Protein AF-A0A828QU73-F1 (afdb_monomer_lite)

Organism: NCBI:txid888826

Sequence (266 aa):
MTYEDFSNKLKKLQLSRDEFSKIVGMSYNSVANWKSKEIPAWVDSWLENYEQQKSFNHLVNEVEKYTTKEIKMNDIKEFLKQKYLMSALKKPQDCLKLSFQYHQVKVNIYFDYYENTFNLFLILSYGKSYYFTPLNIDNLIVKNPHLNDAPKEILRQILDNSSLKDFYDNMREHIIHDDIQESDYEDYEFRNGVRSNTNNDKNPFLSHLRKTPISENHLNFLNTQFNISKYILQKIKAKGYTIVTTTDFSKRKSLTLILNEYDIKL

pLDDT: mean 90.01, std 8.93, range [46.81, 98.5]

Secondary structure (DSSP, 8-state):
--HHHHHHHHHHTT--HHHHHHHTT--HHHHHGGGSSPPPTHHHHHHHHHHHHHHHHHHHHHHHHHHSS---GGGHHHHHHHHHHHS---STTEEEEEEEEETTEEEEEEEEEETTEEEEEEEEEETTEEEEEE--HHHHHHS----TT--HHHHHHH-BTTB-HHHHHHHHHHHHHS--EEEETT-HHHHHHHHH---TTS-SEEEEEESSPPPHHHHHHHHHHS---HHHHHHHHHTT-EEEEES-GGG---HHHHHHTTT---

Radius of gyration: 28.51 Å; chains: 1; bounding box: 61×34×83 Å

Foldseek 3Di:
DAPVVLVVLCVVLVHDLCNVCVVVVHDSVVSVCSNVPPDDPVSVVVSVVSVVVVVVVVVVVVVCVVVVPDPDLVCLQVVLVVVQVPDPDDDLFKWKWDWDDQQQKIWIWTWHCPPNFTWIKIWIDHDLAIAIAFADSVCLSPHDDDRPPGDPVRQVRQDDVNDNVVVSVVVSVSSPPPDIDIDTCVDPRNVSNQVNDPDQLRARAWAAKDQAADDPVSLCRCCGRRVDDNVLSVVCNVSRIDTGHDNDSVRHDDPVVRCVVPVRDD

Structure (mmCIF, N/CA/C/O backbone):
data_AF-A0A828QU73-F1
#
_entry.id   AF-A0A828QU73-F1
#
loop_
_atom_site.group_PDB
_atom_site.id
_atom_site.type_symbol
_atom_site.label_atom_id
_atom_site.label_alt_id
_atom_site.label_comp_id
_atom_site.label_asym_id
_atom_site.label_entity_id
_atom_site.label_seq_id
_atom_site.pdbx_PDB_ins_code
_atom_site.Cartn_x
_atom_site.Cartn_y
_atom_site.Cartn_z
_atom_site.occupancy
_atom_site.B_iso_or_equiv
_atom_site.auth_seq_id
_atom_site.auth_comp_id
_atom_site.auth_asym_id
_atom_site.auth_atom_id
_atom_site.pdbx_PDB_model_num
ATOM 1 N N . MET A 1 1 ? 17.579 7.205 -54.048 1.00 88.44 1 MET A N 1
ATOM 2 C CA . MET A 1 1 ? 18.334 8.342 -53.473 1.00 88.44 1 MET A CA 1
ATOM 3 C C . MET A 1 1 ? 19.608 8.593 -54.273 1.00 88.44 1 MET A C 1
ATOM 5 O O . MET A 1 1 ? 20.155 7.633 -54.809 1.00 88.44 1 MET A O 1
ATOM 9 N N . THR A 1 2 ? 20.090 9.835 -54.369 1.00 93.44 2 THR A 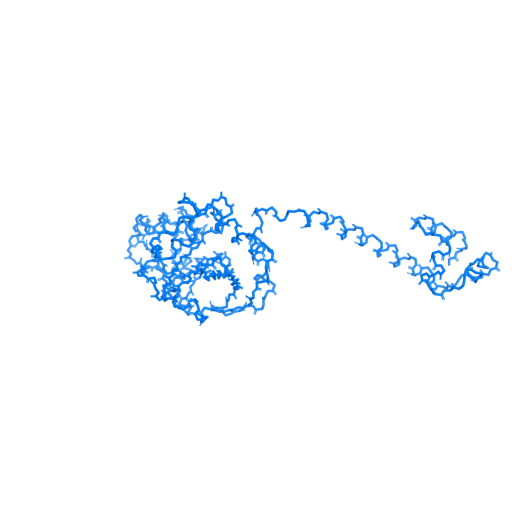N 1
ATOM 10 C CA . THR A 1 2 ? 21.387 10.127 -55.010 1.00 93.44 2 THR A CA 1
ATOM 11 C C . THR A 1 2 ? 22.561 9.886 -54.049 1.00 93.44 2 THR A C 1
ATOM 13 O O . THR A 1 2 ? 22.381 9.772 -52.834 1.00 93.44 2 THR A O 1
ATOM 16 N N . TYR A 1 3 ? 23.792 9.820 -54.573 1.00 91.81 3 TYR A N 1
ATOM 17 C CA . TYR A 1 3 ? 24.997 9.707 -53.736 1.00 91.81 3 TYR A CA 1
ATOM 18 C C . TYR A 1 3 ? 25.219 10.925 -52.831 1.00 91.81 3 TYR A C 1
ATOM 20 O O . TYR A 1 3 ? 25.756 10.802 -51.723 1.00 91.81 3 TYR A O 1
ATOM 28 N N . GLU A 1 4 ? 24.793 12.099 -53.291 1.00 93.31 4 GLU A N 1
ATOM 29 C CA . GLU A 1 4 ? 24.819 13.321 -52.499 1.00 93.31 4 GLU A CA 1
ATOM 30 C C . GLU A 1 4 ? 23.810 13.247 -51.348 1.00 93.31 4 GLU A C 1
ATOM 32 O O . GLU A 1 4 ? 24.201 13.462 -50.199 1.00 93.31 4 GLU A O 1
ATOM 37 N N . ASP A 1 5 ? 22.573 12.808 -51.614 1.00 93.75 5 ASP A N 1
ATOM 38 C CA . ASP A 1 5 ? 21.550 12.595 -50.579 1.00 93.75 5 ASP A CA 1
ATOM 39 C C . ASP A 1 5 ? 22.027 11.605 -49.515 1.00 93.75 5 ASP A C 1
ATOM 41 O O . ASP A 1 5 ? 21.920 11.866 -48.318 1.00 93.75 5 ASP A O 1
ATOM 45 N N . PHE A 1 6 ? 22.614 10.485 -49.944 1.00 95.56 6 PHE A N 1
ATOM 46 C CA . PHE A 1 6 ? 23.187 9.481 -49.049 1.00 95.56 6 PHE A CA 1
ATOM 47 C C . PHE A 1 6 ? 24.295 10.068 -48.172 1.00 95.56 6 PHE A C 1
ATOM 49 O O . PHE A 1 6 ? 24.295 9.900 -46.952 1.00 95.56 6 PHE A O 1
ATOM 56 N N . SER A 1 7 ? 25.217 10.818 -48.777 1.00 94.31 7 SER A N 1
ATOM 57 C CA . SER A 1 7 ? 26.322 11.451 -48.053 1.00 94.31 7 SER A CA 1
ATOM 58 C C . SER A 1 7 ? 25.830 12.503 -47.053 1.00 94.31 7 SER A C 1
ATOM 60 O O . SER A 1 7 ? 26.390 12.617 -45.962 1.00 94.31 7 SER A O 1
ATOM 62 N N . ASN A 1 8 ? 24.783 13.253 -47.397 1.00 95.50 8 ASN A N 1
ATOM 63 C CA . ASN A 1 8 ? 24.182 14.261 -46.529 1.00 95.50 8 ASN A CA 1
ATOM 64 C C . ASN A 1 8 ? 23.379 13.629 -45.383 1.00 95.50 8 ASN A C 1
ATOM 66 O O . ASN A 1 8 ? 23.535 14.059 -44.238 1.00 95.50 8 ASN A O 1
ATOM 70 N N . LYS A 1 9 ? 22.599 12.569 -45.647 1.00 95.12 9 LYS A N 1
ATOM 71 C CA . LYS A 1 9 ? 21.888 11.806 -44.605 1.00 95.12 9 LYS A CA 1
ATOM 72 C C . LYS A 1 9 ? 22.868 11.193 -43.600 1.00 95.12 9 LYS A C 1
ATOM 74 O O . LYS A 1 9 ? 22.684 11.371 -42.400 1.00 95.12 9 LYS A O 1
ATOM 79 N N . LEU A 1 10 ? 23.959 10.573 -44.060 1.00 95.75 10 LEU A N 1
ATOM 80 C CA . LEU A 1 10 ? 24.999 10.045 -43.166 1.00 95.75 10 LEU A CA 1
ATOM 81 C C . LEU A 1 10 ? 25.619 11.133 -42.276 1.00 95.75 10 LEU A C 1
ATOM 83 O O . LEU A 1 10 ? 25.732 10.942 -41.067 1.00 95.75 10 LEU A O 1
ATOM 87 N N . LYS A 1 11 ? 25.946 12.306 -42.838 1.00 95.00 11 LYS A N 1
ATOM 88 C CA . LYS A 1 11 ? 26.454 13.446 -42.054 1.00 95.00 11 LYS A CA 1
ATOM 89 C C . LYS A 1 11 ? 25.451 13.923 -41.002 1.00 95.00 11 LYS A C 1
ATOM 91 O O . LYS A 1 11 ? 25.844 14.121 -39.856 1.00 95.00 11 LYS A O 1
ATOM 96 N N . LYS A 1 12 ? 24.171 14.077 -41.368 1.00 93.75 12 LYS A N 1
ATOM 97 C CA . LYS A 1 12 ? 23.094 14.467 -40.437 1.00 93.75 12 LYS A CA 1
ATOM 98 C C . LYS A 1 12 ? 22.977 13.472 -39.279 1.00 93.75 12 LYS A C 1
ATOM 100 O O . LYS A 1 12 ? 22.827 13.870 -38.128 1.00 93.75 12 LYS A O 1
ATOM 105 N N . LEU A 1 13 ? 23.113 12.183 -39.583 1.00 94.06 13 LEU A N 1
ATOM 106 C CA . LEU A 1 13 ? 23.067 11.093 -38.610 1.00 94.06 13 LEU A CA 1
ATOM 107 C C . LEU A 1 13 ? 24.376 10.897 -37.837 1.00 94.06 13 LEU A C 1
ATOM 109 O O . LEU A 1 13 ? 24.405 10.072 -36.924 1.00 94.06 13 LEU A O 1
ATOM 113 N N . GLN A 1 14 ? 25.420 11.674 -38.146 1.00 94.62 14 GLN A N 1
ATOM 114 C CA . GLN A 1 14 ? 26.772 11.529 -37.597 1.00 94.62 14 GLN A CA 1
ATOM 115 C C . GLN A 1 14 ? 27.323 10.105 -37.780 1.00 94.62 14 GLN A C 1
ATOM 117 O O . GLN A 1 14 ? 27.965 9.564 -36.888 1.00 94.62 14 GLN A O 1
ATOM 122 N N . LEU A 1 15 ? 27.042 9.497 -38.933 1.00 94.56 15 LEU A N 1
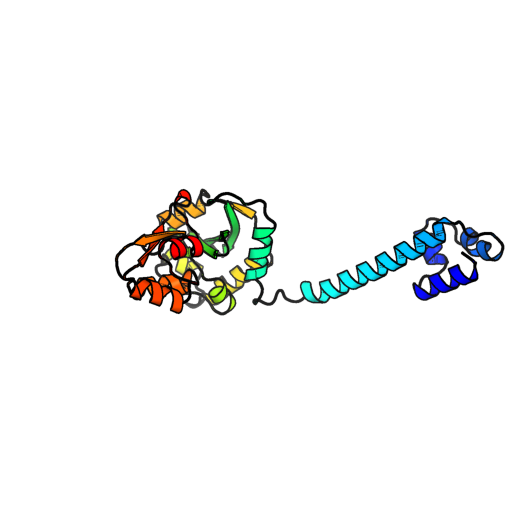ATOM 123 C CA . LEU A 1 15 ? 27.555 8.192 -39.333 1.00 94.56 15 LEU A CA 1
ATOM 124 C C . LEU A 1 15 ? 28.631 8.360 -40.404 1.00 94.56 15 LEU A C 1
ATOM 126 O O . LEU A 1 15 ? 28.438 9.048 -41.410 1.00 94.56 15 LEU A O 1
ATOM 130 N N . SER A 1 16 ? 29.752 7.675 -40.235 1.00 95.50 16 SER A N 1
ATOM 131 C CA . SER A 1 16 ? 30.713 7.465 -41.312 1.00 95.50 16 SER A CA 1
ATOM 132 C C . SER A 1 16 ? 30.252 6.341 -42.247 1.00 95.50 16 SER A C 1
ATOM 134 O O . SER A 1 16 ? 29.437 5.484 -41.901 1.00 95.50 16 SER A O 1
ATOM 136 N N . ARG A 1 17 ? 30.805 6.311 -43.465 1.00 93.75 17 ARG A N 1
ATOM 137 C CA . ARG A 1 17 ? 30.534 5.222 -44.421 1.00 93.75 17 ARG A CA 1
ATOM 138 C C . ARG A 1 17 ? 31.075 3.875 -43.942 1.00 93.75 17 ARG A C 1
ATOM 140 O O . ARG A 1 17 ? 30.494 2.847 -44.271 1.00 93.75 17 ARG A O 1
ATOM 147 N N . ASP A 1 18 ? 32.170 3.891 -43.186 1.00 94.50 18 ASP A N 1
ATOM 148 C CA . ASP A 1 18 ? 32.744 2.691 -42.579 1.00 94.50 18 ASP A CA 1
ATOM 149 C C . ASP A 1 18 ? 31.801 2.113 -41.518 1.00 94.50 18 ASP A C 1
ATOM 151 O O . ASP A 1 18 ? 31.422 0.946 -41.613 1.00 94.50 18 ASP A O 1
ATOM 155 N N . GLU A 1 19 ? 31.318 2.947 -40.593 1.00 95.94 19 GLU A N 1
ATOM 156 C CA . GLU A 1 19 ? 30.322 2.545 -39.591 1.00 95.94 19 GLU A CA 1
ATOM 157 C C . GLU A 1 19 ? 29.043 2.038 -40.249 1.00 95.94 19 GLU A C 1
ATOM 159 O O . GLU A 1 19 ? 28.593 0.940 -39.933 1.00 95.94 19 GLU A O 1
ATOM 164 N N . PHE A 1 20 ? 28.503 2.783 -41.217 1.00 96.50 20 PHE A N 1
ATOM 165 C CA . PHE A 1 20 ? 27.341 2.343 -41.982 1.00 96.50 20 PHE A CA 1
ATOM 166 C C . PHE A 1 20 ? 27.575 0.961 -42.605 1.00 96.50 20 PHE A C 1
ATOM 168 O O . PHE A 1 20 ? 26.753 0.071 -42.409 1.00 96.50 20 PHE A O 1
ATOM 175 N N . SER A 1 21 ? 28.711 0.750 -43.288 1.00 96.19 21 SER A N 1
ATOM 176 C CA . SER A 1 21 ? 29.029 -0.530 -43.939 1.00 96.19 21 SER A CA 1
ATOM 177 C C . SER A 1 21 ? 29.071 -1.697 -42.952 1.00 96.19 21 SER A C 1
ATOM 179 O O . SER A 1 21 ? 28.516 -2.757 -43.232 1.00 96.19 21 SER A O 1
ATOM 181 N N . LYS A 1 22 ? 29.632 -1.473 -41.759 1.00 96.75 22 LYS A N 1
ATOM 182 C CA . LYS A 1 22 ? 29.679 -2.466 -40.683 1.00 96.75 22 LYS A CA 1
ATOM 183 C C . LYS A 1 22 ? 28.285 -2.789 -40.153 1.00 96.75 22 LYS A C 1
ATOM 185 O O . LYS A 1 22 ? 27.970 -3.963 -39.993 1.00 96.75 22 LYS A O 1
ATOM 190 N N . ILE A 1 23 ? 27.447 -1.774 -39.921 1.00 95.81 23 ILE A N 1
ATOM 191 C CA . ILE A 1 23 ? 26.099 -1.963 -39.365 1.00 95.81 23 ILE A CA 1
ATOM 192 C C . ILE A 1 23 ? 25.216 -2.764 -40.326 1.00 95.81 23 ILE A C 1
ATOM 194 O O . ILE A 1 23 ? 24.490 -3.657 -39.898 1.00 95.81 23 ILE A O 1
ATOM 198 N N . VAL A 1 24 ? 25.291 -2.474 -41.627 1.00 94.31 24 VAL A N 1
ATOM 199 C CA . VAL A 1 24 ? 24.474 -3.158 -42.643 1.00 94.31 24 VAL A CA 1
ATOM 200 C C . VAL A 1 24 ? 25.108 -4.456 -43.161 1.00 94.31 24 VAL A C 1
ATOM 202 O O . VAL A 1 24 ? 24.572 -5.073 -44.078 1.00 94.31 24 VAL A O 1
ATOM 205 N N . GLY A 1 25 ? 26.252 -4.876 -42.606 1.00 94.56 25 GLY A N 1
ATOM 206 C CA . GLY A 1 25 ? 26.930 -6.121 -42.980 1.00 94.56 25 GLY A CA 1
ATOM 207 C C . GLY A 1 25 ? 27.508 -6.127 -44.401 1.00 94.56 25 GLY A C 1
ATOM 208 O O . GLY A 1 25 ? 27.601 -7.181 -45.027 1.00 94.56 25 GLY A O 1
ATOM 209 N N . MET A 1 26 ? 27.889 -4.964 -44.934 1.00 94.38 26 MET A N 1
ATOM 210 C CA . MET A 1 26 ? 28.478 -4.813 -46.268 1.00 94.38 26 MET A CA 1
ATOM 211 C C . MET A 1 26 ? 29.968 -4.477 -46.199 1.00 94.38 26 MET A C 1
ATOM 213 O O . MET A 1 26 ? 30.452 -3.869 -45.248 1.00 94.38 26 MET A O 1
ATOM 217 N N . SER A 1 27 ? 30.720 -4.812 -47.251 1.00 95.00 27 SER A N 1
ATOM 218 C CA . SER A 1 27 ? 32.109 -4.360 -47.350 1.00 95.00 27 SER A CA 1
ATOM 219 C C . SER A 1 27 ? 32.169 -2.852 -47.614 1.00 95.00 27 SER A C 1
ATOM 221 O O . SER A 1 27 ? 31.411 -2.316 -48.430 1.00 95.00 27 SER A O 1
ATOM 223 N N . TYR A 1 28 ? 33.118 -2.167 -46.972 1.00 95.06 28 TYR A N 1
ATOM 224 C CA . TYR A 1 28 ? 33.345 -0.735 -47.182 1.00 95.06 28 TYR A CA 1
ATOM 225 C C . TYR A 1 28 ? 33.520 -0.388 -48.667 1.00 95.06 28 TYR A C 1
ATOM 227 O O . TYR A 1 28 ? 32.922 0.566 -49.160 1.00 95.06 28 TYR A O 1
ATOM 235 N N . ASN A 1 29 ? 34.274 -1.209 -49.405 1.00 93.50 29 ASN A N 1
ATOM 236 C CA . ASN A 1 29 ? 34.511 -1.013 -50.836 1.00 93.50 29 ASN A CA 1
ATOM 237 C C . ASN A 1 29 ? 33.209 -1.038 -51.654 1.00 93.50 29 ASN A C 1
ATOM 239 O O . ASN A 1 29 ? 33.065 -0.262 -52.596 1.00 93.50 29 ASN A O 1
ATOM 243 N N . SER A 1 30 ? 32.240 -1.884 -51.291 1.00 92.81 30 SER A N 1
ATOM 244 C CA . SER A 1 30 ? 30.931 -1.917 -51.955 1.00 92.81 30 SER A CA 1
ATOM 245 C C . SER A 1 30 ? 30.152 -0.622 -51.736 1.00 92.81 30 SER A C 1
ATOM 247 O O . SER A 1 30 ? 29.609 -0.081 -52.696 1.00 92.81 30 SER A O 1
ATOM 249 N N . VAL A 1 31 ? 30.159 -0.093 -50.510 1.00 92.94 31 VAL A N 1
ATOM 250 C CA . VAL A 1 31 ? 29.504 1.181 -50.165 1.00 92.94 31 VAL A CA 1
ATOM 251 C C . VAL A 1 31 ? 30.218 2.372 -50.818 1.00 92.94 31 VAL A C 1
ATOM 253 O O . VAL A 1 31 ? 29.576 3.276 -51.346 1.00 92.94 31 VAL A O 1
ATOM 256 N N . ALA A 1 32 ? 31.554 2.375 -50.840 1.00 90.69 32 ALA A N 1
ATOM 257 C CA . ALA A 1 32 ? 32.352 3.435 -51.458 1.00 90.69 32 ALA A CA 1
ATOM 258 C C . ALA A 1 32 ? 32.112 3.542 -52.976 1.00 90.69 32 ALA A C 1
ATOM 260 O O . ALA A 1 32 ? 32.079 4.642 -53.533 1.00 90.69 32 ALA A O 1
ATOM 261 N N . ASN A 1 33 ? 31.880 2.406 -53.638 1.00 92.94 33 ASN A N 1
ATOM 262 C CA . ASN A 1 33 ? 31.627 2.342 -55.076 1.00 92.94 33 ASN A CA 1
ATOM 263 C C . ASN A 1 33 ? 30.264 2.912 -55.502 1.00 92.94 33 ASN A C 1
ATOM 265 O O . ASN A 1 33 ? 30.056 3.136 -56.695 1.00 92.94 33 ASN A O 1
ATOM 269 N N . TRP A 1 34 ? 29.357 3.218 -54.570 1.00 93.75 34 TRP A N 1
ATOM 270 C CA . TRP A 1 34 ? 28.079 3.879 -54.869 1.00 93.75 34 TRP A CA 1
ATOM 271 C C . TRP A 1 34 ? 28.218 5.327 -55.353 1.00 93.75 34 TRP A C 1
ATOM 273 O O . TRP A 1 34 ? 27.243 5.939 -55.771 1.00 93.75 34 TRP A O 1
ATOM 283 N N . LYS A 1 35 ? 29.432 5.889 -55.360 1.00 89.81 35 LYS A N 1
ATOM 284 C CA . LYS A 1 35 ? 29.700 7.143 -56.077 1.00 89.81 35 LYS A CA 1
ATOM 285 C C . LYS A 1 35 ? 29.558 6.982 -57.596 1.00 89.81 35 LYS A C 1
ATOM 287 O O . LYS A 1 35 ? 29.221 7.935 -58.289 1.00 89.81 35 LYS A O 1
ATOM 292 N N . SER A 1 36 ? 29.846 5.785 -58.101 1.00 88.56 36 SER A N 1
ATOM 293 C CA . SER A 1 36 ? 29.863 5.454 -59.532 1.00 88.56 36 SER A CA 1
ATOM 294 C C . SER A 1 36 ? 28.839 4.377 -59.900 1.00 88.56 36 SER A C 1
ATOM 296 O O . SER A 1 36 ? 28.813 3.924 -61.041 1.00 88.56 36 SER A O 1
ATOM 298 N N . LYS A 1 37 ? 28.014 3.943 -58.940 1.00 90.25 37 LYS A N 1
ATOM 299 C CA . LYS A 1 37 ? 26.970 2.925 -59.097 1.00 90.25 37 LYS A CA 1
ATOM 300 C C . LYS A 1 37 ? 25.685 3.384 -58.425 1.00 90.25 37 LYS A C 1
ATOM 302 O O . LYS A 1 37 ? 25.720 4.217 -57.527 1.00 90.25 37 LYS A O 1
ATOM 307 N N . GLU A 1 38 ? 24.568 2.802 -58.836 1.00 91.44 38 GLU A N 1
ATOM 308 C CA . GLU A 1 38 ? 23.281 3.042 -58.194 1.00 91.44 38 GLU A CA 1
ATOM 309 C C . GLU A 1 38 ? 23.286 2.565 -56.731 1.00 91.44 38 GLU A C 1
ATOM 311 O O . GLU A 1 38 ? 23.827 1.502 -56.407 1.00 91.44 38 GLU A O 1
ATOM 316 N N . ILE A 1 39 ? 22.691 3.371 -55.849 1.00 95.06 39 ILE A N 1
ATOM 317 C CA . ILE A 1 39 ? 22.504 3.026 -54.438 1.00 95.06 39 ILE A CA 1
ATOM 318 C C . ILE A 1 39 ? 21.289 2.102 -54.321 1.00 95.06 39 ILE A C 1
ATOM 320 O O . ILE A 1 39 ? 20.224 2.455 -54.832 1.00 95.06 39 ILE A O 1
ATOM 324 N N . PRO A 1 40 ? 21.396 0.962 -53.615 1.00 95.06 40 PRO A N 1
ATOM 325 C CA . PRO A 1 40 ? 20.257 0.077 -53.412 1.00 95.06 40 PRO A CA 1
ATOM 326 C C . PRO A 1 40 ? 19.067 0.797 -52.765 1.00 95.06 40 PRO A C 1
ATOM 328 O O . PRO A 1 40 ? 19.226 1.518 -51.781 1.00 95.06 40 PRO A O 1
ATOM 331 N N . ALA A 1 41 ? 17.858 0.549 -53.274 1.00 93.31 41 ALA A N 1
ATOM 332 C CA . ALA A 1 41 ? 16.645 1.247 -52.840 1.00 93.31 41 ALA A CA 1
ATOM 333 C C . ALA A 1 41 ? 16.360 1.133 -51.329 1.00 93.31 41 ALA A C 1
ATOM 335 O O . ALA A 1 41 ? 15.846 2.070 -50.722 1.00 93.31 41 ALA A O 1
ATOM 336 N N . TRP A 1 42 ? 16.742 0.016 -50.699 1.00 95.44 42 TRP A N 1
ATOM 337 C CA . TRP A 1 42 ? 16.525 -0.210 -49.267 1.00 95.44 42 TRP A CA 1
ATOM 338 C C . TRP A 1 42 ? 17.320 0.750 -48.370 1.00 95.44 42 TRP A C 1
ATOM 340 O O . TRP A 1 42 ? 16.907 0.991 -47.236 1.00 95.44 42 TRP A O 1
ATOM 350 N N . VAL A 1 43 ? 18.430 1.320 -48.862 1.00 95.94 43 VAL A N 1
ATOM 351 C CA . VAL A 1 43 ? 19.316 2.201 -48.078 1.00 95.94 43 VAL A CA 1
ATOM 352 C C . VAL A 1 43 ? 18.561 3.426 -47.575 1.00 95.94 43 VAL A C 1
ATOM 354 O O . VAL A 1 43 ? 18.794 3.875 -46.455 1.00 95.94 43 VAL A O 1
ATOM 357 N N . ASP A 1 44 ? 17.620 3.933 -48.368 1.00 93.75 44 ASP A N 1
ATOM 358 C CA . ASP A 1 44 ? 16.836 5.111 -48.010 1.00 93.75 44 ASP A CA 1
ATOM 359 C C . ASP A 1 44 ? 15.936 4.833 -46.797 1.00 93.75 44 ASP A C 1
ATOM 361 O O . ASP A 1 44 ? 16.031 5.512 -45.774 1.00 93.75 44 ASP A O 1
ATOM 365 N N . SER A 1 45 ? 15.165 3.740 -46.865 1.00 93.62 45 SER A N 1
ATOM 366 C CA . SER A 1 45 ? 14.303 3.285 -45.766 1.00 93.62 45 SER A CA 1
ATOM 367 C C . SER A 1 45 ? 15.093 2.909 -44.510 1.00 93.62 45 SER A C 1
ATOM 369 O O . SER A 1 45 ? 14.656 3.158 -43.389 1.00 93.62 45 SER A O 1
ATOM 371 N N . TRP A 1 46 ? 16.293 2.345 -44.683 1.00 96.12 46 TRP A N 1
ATOM 372 C CA . TRP A 1 46 ? 17.161 2.003 -43.565 1.00 96.12 46 TRP A CA 1
ATOM 373 C C . TRP A 1 46 ? 17.632 3.258 -42.826 1.00 96.12 46 TRP A C 1
ATOM 375 O O . TRP A 1 46 ? 17.583 3.294 -41.600 1.00 96.12 46 TRP A O 1
ATOM 385 N N . LEU A 1 47 ? 18.041 4.302 -43.557 1.00 95.88 47 LEU A N 1
ATOM 386 C CA . LEU A 1 47 ? 18.491 5.561 -42.960 1.00 95.88 47 LEU A CA 1
ATOM 387 C C . LEU A 1 47 ? 17.359 6.297 -42.236 1.00 95.88 47 LEU A C 1
ATOM 389 O O . LEU A 1 47 ? 17.605 6.881 -41.185 1.00 95.88 47 LEU A O 1
ATOM 393 N N . GLU A 1 48 ? 16.133 6.241 -42.758 1.00 94.38 48 GLU A N 1
ATOM 394 C CA . GLU A 1 48 ? 14.949 6.806 -42.094 1.00 94.38 48 GLU A CA 1
ATOM 395 C C . GLU A 1 48 ? 14.624 6.074 -40.788 1.00 94.38 48 GLU A C 1
ATOM 397 O O . GLU A 1 48 ? 14.432 6.709 -39.750 1.00 94.38 48 GLU A O 1
ATOM 402 N N . ASN A 1 49 ? 14.645 4.741 -40.804 1.00 93.56 49 ASN A N 1
ATOM 403 C CA . ASN A 1 49 ? 14.428 3.944 -39.598 1.00 93.56 49 ASN A CA 1
ATOM 404 C C . ASN A 1 49 ? 15.545 4.149 -38.569 1.00 93.56 49 ASN A C 1
ATOM 406 O O . ASN A 1 49 ? 15.274 4.247 -37.374 1.00 93.56 49 ASN A O 1
ATOM 410 N N . TYR A 1 50 ? 16.796 4.264 -39.021 1.00 94.94 50 TYR A N 1
ATOM 411 C CA . TYR A 1 50 ? 17.929 4.560 -38.149 1.00 94.94 50 TYR A CA 1
ATOM 412 C C . TYR A 1 50 ? 17.801 5.948 -37.504 1.00 94.94 50 TYR A C 1
ATOM 414 O O . TYR A 1 50 ? 18.070 6.099 -36.312 1.00 94.94 50 TYR A O 1
ATOM 422 N N . GLU A 1 51 ? 17.354 6.960 -38.257 1.00 93.69 51 GLU A N 1
ATOM 423 C CA . GLU A 1 51 ? 17.063 8.297 -37.724 1.00 93.69 51 GLU A CA 1
ATOM 424 C C . GLU A 1 51 ? 16.014 8.232 -36.611 1.00 93.69 51 GLU A C 1
ATOM 426 O O . GLU A 1 51 ? 16.256 8.714 -35.504 1.00 93.69 51 GLU A O 1
ATOM 431 N N . GLN A 1 52 ? 14.886 7.569 -36.878 1.00 91.19 52 GLN A N 1
ATOM 432 C CA . GLN A 1 52 ? 13.808 7.404 -35.904 1.00 91.19 52 GLN A CA 1
ATOM 433 C C . GLN A 1 52 ? 14.273 6.645 -34.661 1.00 91.19 52 GLN A C 1
ATOM 435 O O . GLN A 1 52 ? 13.996 7.075 -33.543 1.00 91.19 52 GLN A O 1
ATOM 440 N N . GLN A 1 53 ? 15.026 5.555 -34.833 1.00 91.88 53 GLN A N 1
ATOM 441 C CA . GLN A 1 53 ? 15.567 4.783 -33.718 1.00 91.88 53 GLN A CA 1
ATOM 442 C C . GLN A 1 53 ? 16.532 5.619 -32.870 1.00 91.88 53 GLN A C 1
ATOM 444 O O . GLN A 1 53 ? 16.475 5.567 -31.644 1.00 91.88 53 GLN A O 1
ATOM 449 N N . LYS A 1 54 ? 17.397 6.427 -33.495 1.00 89.31 54 LYS A N 1
ATOM 450 C CA . LYS A 1 54 ? 18.323 7.314 -32.778 1.00 89.31 54 LYS A CA 1
ATOM 451 C C . LYS A 1 54 ? 17.567 8.381 -31.984 1.00 89.31 54 LYS A C 1
ATOM 453 O O . LYS A 1 54 ? 17.901 8.617 -30.824 1.00 89.31 54 LYS A O 1
ATOM 458 N N . SER A 1 55 ? 16.535 8.985 -32.573 1.00 87.25 55 SER A N 1
ATOM 459 C CA . SER A 1 55 ? 15.652 9.932 -31.883 1.00 87.25 55 SER A CA 1
ATOM 460 C C . SER A 1 55 ? 14.894 9.279 -30.726 1.00 87.25 55 SER A C 1
ATOM 462 O O . SER A 1 55 ? 14.830 9.859 -29.645 1.00 87.25 55 SER A O 1
ATOM 464 N N . PHE A 1 56 ? 14.373 8.066 -30.916 1.00 85.75 56 PHE A N 1
ATOM 465 C CA . PHE A 1 56 ? 13.696 7.312 -29.863 1.00 85.75 56 PHE A CA 1
ATOM 466 C C . PHE A 1 56 ? 14.648 6.975 -28.711 1.00 85.75 56 PHE A C 1
ATOM 468 O O . PHE A 1 56 ? 14.347 7.291 -27.567 1.00 85.75 56 PHE A O 1
ATOM 475 N N . ASN A 1 57 ? 15.833 6.437 -29.005 1.00 86.69 57 ASN A N 1
ATOM 476 C CA . ASN A 1 57 ? 16.845 6.132 -27.991 1.00 86.69 57 ASN A CA 1
ATOM 477 C C . ASN A 1 57 ? 17.301 7.390 -27.241 1.00 86.69 57 ASN A C 1
ATOM 479 O O . ASN A 1 57 ? 17.534 7.336 -26.039 1.00 86.69 57 ASN A O 1
ATOM 483 N N . HIS A 1 58 ? 17.408 8.535 -27.921 1.00 87.00 58 HIS A N 1
ATOM 484 C CA . HIS A 1 58 ? 17.686 9.806 -27.257 1.00 87.00 58 HIS A CA 1
ATOM 485 C C . HIS A 1 58 ? 16.566 10.189 -26.283 1.00 87.00 58 HIS A C 1
ATOM 487 O O . HIS A 1 58 ? 16.856 10.562 -25.153 1.00 87.00 58 HIS A O 1
ATOM 493 N N . LEU A 1 59 ? 15.298 10.079 -26.691 1.00 85.06 59 LEU A N 1
ATOM 494 C CA . LEU A 1 59 ? 14.159 10.346 -25.807 1.00 85.06 59 LEU A CA 1
ATOM 495 C C . LEU A 1 59 ? 14.130 9.392 -24.611 1.00 85.06 59 LEU A C 1
ATOM 497 O O . LEU A 1 59 ? 13.944 9.858 -23.494 1.00 85.06 59 LEU A O 1
ATOM 501 N N . VAL A 1 60 ? 14.360 8.095 -24.830 1.00 80.69 60 VAL A N 1
ATOM 502 C CA . VAL A 1 60 ? 14.467 7.101 -23.752 1.00 80.69 60 VAL A CA 1
ATOM 503 C C . VAL A 1 60 ? 15.583 7.487 -22.791 1.00 80.69 60 VAL A C 1
ATOM 505 O O . VAL A 1 60 ? 15.320 7.610 -21.606 1.00 80.69 60 VAL A O 1
ATOM 508 N N . ASN A 1 61 ? 16.785 7.790 -23.285 1.00 80.44 61 ASN A N 1
ATOM 509 C CA . ASN A 1 61 ? 17.910 8.196 -22.440 1.00 80.44 61 ASN A CA 1
ATOM 510 C C . ASN A 1 61 ? 17.638 9.503 -21.675 1.00 80.44 61 ASN A C 1
ATOM 512 O O . ASN A 1 61 ? 18.071 9.651 -20.535 1.00 80.44 61 ASN A O 1
ATOM 516 N N . GLU A 1 62 ? 16.955 10.475 -22.286 1.00 81.56 62 GLU A N 1
ATOM 517 C CA . GLU A 1 62 ? 16.543 11.700 -21.595 1.00 81.56 62 GLU A CA 1
ATOM 518 C C . GLU A 1 62 ? 15.523 11.391 -20.498 1.00 81.56 62 GLU A C 1
ATOM 520 O O . GLU A 1 62 ? 15.710 11.833 -19.371 1.00 81.56 62 GLU A O 1
ATOM 525 N N . VAL A 1 63 ? 14.499 10.580 -20.781 1.00 77.75 63 VAL A N 1
ATOM 526 C CA . VAL A 1 63 ? 13.526 10.123 -19.775 1.00 77.75 63 VAL A CA 1
ATOM 527 C C . VAL A 1 63 ? 14.227 9.348 -18.660 1.00 77.75 63 VAL A C 1
ATOM 529 O O . VAL A 1 63 ? 13.998 9.648 -17.493 1.00 77.75 63 VAL A O 1
ATOM 532 N N . GLU A 1 64 ? 15.152 8.447 -18.992 1.00 70.38 64 GLU A N 1
ATOM 533 C CA . GLU A 1 64 ? 15.957 7.679 -18.040 1.00 70.38 64 GLU A CA 1
ATOM 534 C C . GLU A 1 64 ? 16.781 8.572 -17.110 1.00 70.38 64 GLU A C 1
ATOM 536 O O . GLU A 1 64 ? 16.889 8.294 -15.920 1.00 70.38 64 GLU A O 1
ATOM 541 N N . LYS A 1 65 ? 17.316 9.702 -17.583 1.00 67.62 65 LYS A N 1
ATOM 542 C CA . LYS A 1 65 ? 17.990 10.667 -16.693 1.00 67.62 65 LYS A CA 1
ATOM 543 C C . LYS A 1 65 ? 17.053 11.240 -15.628 1.00 67.62 65 LYS A C 1
ATOM 545 O O . LYS A 1 65 ? 17.535 11.595 -14.552 1.00 67.62 65 LYS A O 1
ATOM 550 N N . TYR A 1 66 ? 15.756 11.337 -15.921 1.00 59.47 66 TYR A N 1
ATOM 551 C CA . TYR A 1 66 ? 14.725 11.815 -14.997 1.00 59.47 66 TYR A CA 1
ATOM 552 C C . TYR A 1 66 ? 14.029 10.693 -14.214 1.00 59.47 66 TYR A C 1
ATOM 554 O O . TYR A 1 66 ? 13.455 10.983 -13.171 1.00 59.47 66 TYR A O 1
ATOM 562 N N . THR A 1 67 ? 14.077 9.437 -14.670 1.00 56.16 67 THR A N 1
ATOM 563 C CA . THR A 1 67 ? 13.486 8.291 -13.953 1.00 56.16 67 THR A CA 1
ATOM 564 C C . THR A 1 67 ? 14.501 7.527 -13.100 1.00 56.16 67 THR A C 1
ATOM 566 O O . THR A 1 67 ? 14.129 6.970 -12.074 1.00 56.16 67 THR A O 1
ATOM 569 N N . THR A 1 68 ? 15.784 7.517 -13.478 1.00 50.03 68 THR A N 1
ATOM 570 C CA . THR A 1 68 ? 16.864 6.776 -12.789 1.00 50.03 68 THR A CA 1
ATOM 571 C C . THR A 1 68 ? 17.630 7.651 -11.782 1.00 50.03 68 THR A C 1
ATOM 573 O O . THR A 1 68 ? 18.483 7.167 -11.041 1.00 50.03 68 THR A O 1
ATOM 576 N N . LYS A 1 69 ? 17.303 8.948 -11.694 1.00 46.81 69 LYS A N 1
ATOM 577 C CA . LYS A 1 69 ? 17.648 9.812 -10.557 1.00 46.81 69 LYS A CA 1
ATOM 578 C C . LYS A 1 69 ? 16.377 10.153 -9.793 1.00 46.81 69 LYS A C 1
ATOM 580 O O . LYS A 1 69 ? 15.596 10.970 -10.256 1.00 46.81 69 LYS A O 1
ATOM 585 N N . GLU A 1 70 ? 16.246 9.552 -8.613 1.00 49.03 70 GLU A N 1
ATOM 586 C CA . GLU A 1 70 ? 15.170 9.783 -7.648 1.00 49.03 70 GLU A CA 1
ATOM 587 C C . GLU A 1 70 ? 13.768 9.529 -8.220 1.00 49.03 70 GLU A C 1
ATOM 589 O O . GLU A 1 70 ? 13.093 10.443 -8.697 1.00 49.03 70 GLU A O 1
ATOM 594 N N . ILE A 1 71 ? 13.219 8.338 -7.960 1.00 50.94 71 ILE A N 1
ATOM 595 C CA . ILE A 1 71 ? 11.837 8.339 -7.473 1.00 50.94 71 ILE A CA 1
ATOM 596 C C . ILE A 1 71 ? 11.878 9.234 -6.235 1.00 50.94 71 ILE A C 1
ATOM 598 O O . ILE A 1 71 ? 12.293 8.814 -5.155 1.00 50.94 71 ILE A O 1
ATOM 602 N N . LYS A 1 72 ? 11.558 10.522 -6.398 1.00 52.16 72 LYS A N 1
ATOM 603 C CA . LYS A 1 72 ? 11.357 11.394 -5.249 1.00 52.16 72 LYS A CA 1
ATOM 604 C C . LYS A 1 72 ? 10.325 10.689 -4.386 1.00 52.16 72 LYS A C 1
ATOM 606 O O . LYS A 1 72 ? 9.313 10.229 -4.908 1.00 52.16 72 LYS A O 1
ATOM 611 N N . MET A 1 73 ? 10.555 10.653 -3.076 1.00 51.84 73 MET A N 1
ATOM 612 C CA . MET A 1 73 ? 9.632 10.098 -2.074 1.00 51.84 73 MET A CA 1
ATOM 613 C C . MET A 1 73 ? 8.152 10.448 -2.351 1.00 51.84 73 MET A C 1
ATOM 615 O O . MET A 1 73 ? 7.249 9.669 -2.058 1.00 51.84 73 MET A O 1
ATOM 619 N N . ASN A 1 74 ? 7.925 11.614 -2.969 1.00 55.19 74 ASN A N 1
ATOM 620 C CA . ASN A 1 74 ? 6.644 12.139 -3.430 1.00 55.19 74 ASN A CA 1
ATOM 621 C C . ASN A 1 74 ? 5.874 11.261 -4.430 1.00 55.19 74 ASN A C 1
ATOM 623 O O . ASN A 1 74 ? 4.699 11.553 -4.633 1.00 55.19 74 ASN A O 1
ATOM 627 N N . ASP A 1 75 ? 6.469 10.216 -5.014 1.00 73.56 75 ASP A N 1
ATOM 628 C CA . ASP A 1 75 ? 5.783 9.378 -6.005 1.00 73.56 75 ASP A CA 1
ATOM 629 C C . ASP A 1 75 ? 5.667 7.894 -5.637 1.00 73.56 75 ASP A C 1
ATOM 631 O O . ASP A 1 75 ? 5.186 7.104 -6.442 1.00 73.56 75 ASP A O 1
ATOM 635 N N . ILE A 1 76 ? 5.996 7.497 -4.395 1.00 82.88 76 ILE A N 1
ATOM 636 C CA . ILE A 1 76 ? 5.754 6.118 -3.915 1.00 82.88 76 ILE A CA 1
ATOM 637 C C . ILE A 1 76 ? 4.273 5.741 -4.087 1.00 82.88 76 ILE A C 1
ATOM 639 O O . ILE A 1 76 ? 3.933 4.625 -4.475 1.00 82.88 76 ILE A O 1
ATOM 643 N N . LYS A 1 77 ? 3.373 6.690 -3.816 1.00 87.31 77 LYS A N 1
ATOM 644 C CA . LYS A 1 77 ? 1.930 6.489 -3.957 1.00 87.31 77 LYS A CA 1
ATOM 645 C C . LYS A 1 77 ? 1.525 6.205 -5.401 1.00 87.31 77 LYS A C 1
ATOM 647 O O . LYS A 1 77 ? 0.775 5.258 -5.631 1.00 87.31 77 LYS A O 1
ATOM 652 N N . GLU A 1 78 ? 1.990 7.010 -6.356 1.00 86.62 78 GLU A N 1
ATOM 653 C CA . GLU A 1 78 ? 1.649 6.792 -7.762 1.00 86.62 78 GLU A CA 1
ATOM 654 C C . GLU A 1 78 ? 2.352 5.544 -8.293 1.00 86.62 78 GLU A C 1
ATOM 656 O O . GLU A 1 78 ? 1.710 4.761 -8.975 1.00 86.62 78 GLU A O 1
ATOM 661 N N . PHE A 1 79 ? 3.599 5.276 -7.897 1.00 86.50 79 PHE A N 1
ATOM 662 C CA . PHE A 1 79 ? 4.310 4.040 -8.231 1.00 86.50 79 PHE A CA 1
ATOM 663 C C . PHE A 1 79 ? 3.517 2.788 -7.830 1.00 86.50 79 PHE A C 1
ATOM 665 O O . PHE A 1 79 ? 3.250 1.924 -8.668 1.00 86.50 79 PHE A O 1
ATOM 672 N N . LEU A 1 80 ? 3.073 2.710 -6.569 1.00 90.25 80 LEU A N 1
ATOM 673 C CA . LEU A 1 80 ? 2.256 1.596 -6.083 1.00 90.25 80 LEU A CA 1
ATOM 674 C C . LEU A 1 80 ? 0.929 1.518 -6.843 1.00 90.25 80 LEU A C 1
ATOM 676 O O . LEU A 1 80 ? 0.529 0.450 -7.302 1.00 90.25 80 LEU A O 1
ATOM 680 N N . LYS A 1 81 ? 0.263 2.658 -7.046 1.00 91.19 81 LYS A N 1
ATOM 681 C CA . LYS A 1 81 ? -0.986 2.720 -7.808 1.00 91.19 81 LYS A CA 1
ATOM 682 C C . LYS A 1 81 ? -0.808 2.230 -9.249 1.00 91.19 81 LYS A C 1
ATOM 684 O O . LYS A 1 81 ? -1.637 1.456 -9.710 1.00 91.19 81 LYS A O 1
ATOM 689 N N . GLN A 1 82 ? 0.253 2.628 -9.947 1.00 89.12 82 GLN A N 1
ATOM 690 C CA . GLN A 1 82 ? 0.538 2.176 -11.310 1.00 89.12 82 GLN A CA 1
ATOM 691 C C . GLN A 1 82 ? 0.815 0.673 -11.345 1.00 89.12 82 GLN A C 1
ATOM 693 O O . GLN A 1 82 ? 0.213 -0.021 -12.160 1.00 89.12 82 GLN A O 1
ATOM 698 N N . LYS A 1 83 ? 1.616 0.139 -10.407 1.00 89.38 83 LYS A N 1
ATOM 699 C CA . LYS A 1 83 ? 1.798 -1.317 -10.271 1.00 89.38 83 LYS A CA 1
ATOM 700 C C . LYS A 1 83 ? 0.459 -2.045 -10.103 1.00 89.38 83 LYS A C 1
ATOM 702 O O . LYS A 1 83 ? 0.217 -3.028 -10.797 1.00 89.38 83 LYS A O 1
ATOM 707 N N . TYR A 1 84 ? -0.435 -1.534 -9.253 1.00 92.31 84 TYR A N 1
ATOM 708 C CA . TYR A 1 84 ? -1.774 -2.110 -9.082 1.00 92.31 84 TYR A CA 1
ATOM 709 C C . TYR A 1 84 ? -2.609 -2.036 -10.368 1.00 92.31 84 TYR A C 1
ATOM 711 O O . TYR A 1 84 ? -3.210 -3.024 -10.770 1.00 92.31 84 TYR A O 1
ATOM 719 N N . LEU A 1 85 ? -2.633 -0.893 -11.054 1.00 90.75 85 LEU A N 1
ATOM 720 C CA . LEU A 1 85 ? -3.420 -0.725 -12.281 1.00 90.75 85 LEU A CA 1
ATOM 721 C C . LEU A 1 85 ? -2.901 -1.567 -13.458 1.00 90.75 85 LEU A C 1
ATOM 723 O O . LEU A 1 85 ? -3.680 -1.918 -14.342 1.00 90.75 85 LEU A O 1
ATOM 727 N N . MET A 1 86 ? -1.605 -1.883 -13.479 1.00 89.88 86 MET A N 1
ATOM 728 C CA . MET A 1 86 ? -0.991 -2.759 -14.481 1.00 89.88 86 MET A CA 1
ATOM 729 C C . MET A 1 86 ? -1.209 -4.251 -14.192 1.00 89.88 86 MET A C 1
ATOM 731 O O . MET A 1 86 ? -1.121 -5.065 -15.110 1.00 89.88 86 MET A O 1
ATOM 735 N N . SER A 1 87 ? -1.491 -4.612 -12.938 1.00 87.81 87 SER A N 1
ATOM 736 C CA . SER A 1 87 ? -1.800 -5.987 -12.537 1.00 87.81 87 SER A CA 1
ATOM 737 C C . SER A 1 87 ? -3.231 -6.389 -12.916 1.00 87.81 87 SER A C 1
ATOM 739 O O . SER A 1 87 ? -4.133 -5.555 -13.003 1.00 87.81 87 SER A O 1
ATOM 741 N N . ALA A 1 88 ? -3.476 -7.681 -13.144 1.00 85.50 88 ALA A N 1
ATOM 742 C CA . ALA A 1 88 ? -4.786 -8.184 -13.578 1.00 85.50 88 ALA A CA 1
ATOM 743 C C . ALA A 1 88 ? -5.758 -8.456 -12.405 1.00 85.50 88 ALA A C 1
ATOM 745 O O . ALA A 1 88 ? -6.604 -9.352 -12.499 1.00 85.50 88 ALA A O 1
ATOM 746 N N . LEU A 1 89 ? -5.645 -7.688 -11.316 1.00 88.69 89 LEU A N 1
ATOM 747 C CA . LEU A 1 89 ? -6.414 -7.843 -10.077 1.00 88.69 89 LEU A CA 1
ATOM 748 C C . LEU A 1 89 ? -7.859 -7.369 -10.275 1.00 88.69 89 LEU A C 1
ATOM 750 O O . LEU A 1 89 ? -8.111 -6.258 -10.743 1.00 88.69 89 LEU A O 1
ATOM 754 N N . LYS A 1 90 ? -8.832 -8.227 -9.956 1.00 84.81 90 LYS A N 1
ATOM 755 C CA . LYS A 1 90 ? -10.257 -7.991 -10.268 1.00 84.81 90 LYS A CA 1
ATOM 756 C C . LYS A 1 90 ? -11.203 -8.308 -9.121 1.00 84.81 90 LYS A C 1
ATOM 758 O O . LYS A 1 90 ? -12.346 -7.854 -9.142 1.00 84.81 90 LYS A O 1
ATOM 763 N N . LYS A 1 91 ? -10.783 -9.127 -8.161 1.00 91.44 91 LYS A N 1
ATOM 764 C CA . LYS A 1 91 ? -11.636 -9.587 -7.066 1.00 91.44 91 LYS A CA 1
ATOM 765 C C . LYS A 1 91 ? -11.444 -8.711 -5.822 1.00 91.44 91 LYS A C 1
ATOM 767 O O . LYS A 1 91 ? -10.368 -8.150 -5.638 1.00 91.44 91 LYS A O 1
ATOM 772 N N . PRO A 1 92 ? -12.440 -8.628 -4.920 1.00 91.00 92 PRO A N 1
ATOM 773 C CA . PRO A 1 92 ? -12.333 -7.826 -3.696 1.00 91.00 92 PRO A CA 1
ATOM 774 C C . PRO A 1 92 ? -11.177 -8.216 -2.762 1.00 91.00 92 PRO A C 1
ATOM 776 O O . PRO A 1 92 ? -10.735 -7.385 -1.966 1.00 91.00 92 PRO A O 1
ATOM 779 N N . GLN A 1 93 ? -10.717 -9.471 -2.834 1.00 94.56 93 GLN A N 1
ATOM 780 C CA . GLN A 1 93 ? -9.574 -9.964 -2.068 1.00 94.56 93 GLN A CA 1
ATOM 781 C C . GLN A 1 93 ? -8.213 -9.656 -2.693 1.00 94.56 93 GLN A C 1
ATOM 783 O O . GLN A 1 93 ? -7.211 -9.779 -1.996 1.00 94.56 93 GLN A O 1
ATOM 788 N N . ASP A 1 94 ? -8.168 -9.329 -3.983 1.00 94.94 94 ASP A N 1
ATOM 789 C CA . ASP A 1 94 ? -6.920 -9.231 -4.730 1.00 94.94 94 ASP A CA 1
ATOM 790 C C . ASP A 1 94 ? -6.127 -8.000 -4.267 1.00 94.94 94 ASP A C 1
ATOM 792 O O . ASP A 1 94 ? -6.664 -6.892 -4.147 1.00 94.94 94 ASP A O 1
ATOM 796 N N . CYS A 1 95 ? -4.833 -8.183 -4.023 1.00 96.56 95 CYS A N 1
ATOM 797 C CA . CYS A 1 95 ? -3.939 -7.114 -3.599 1.00 96.56 95 CYS A CA 1
ATOM 798 C C . CYS A 1 95 ? -2.509 -7.359 -4.078 1.00 96.56 95 CYS A C 1
ATOM 800 O O . CYS A 1 95 ? -2.181 -8.389 -4.663 1.00 96.56 95 CYS A O 1
ATOM 802 N N . LEU A 1 96 ? -1.647 -6.386 -3.825 1.00 97.12 96 LEU A N 1
ATOM 803 C CA . LEU A 1 96 ? -0.215 -6.513 -4.016 1.00 97.12 96 LEU A CA 1
ATOM 804 C C . LEU A 1 96 ? 0.471 -6.660 -2.656 1.00 97.12 96 LEU A C 1
ATOM 806 O O . LEU A 1 96 ? 0.050 -6.057 -1.665 1.00 97.12 96 LEU A O 1
ATOM 810 N N . LYS A 1 97 ? 1.528 -7.471 -2.613 1.00 97.81 97 LYS A N 1
ATOM 811 C CA . LYS A 1 97 ? 2.281 -7.805 -1.405 1.00 97.81 97 LYS A CA 1
ATOM 812 C C . LYS A 1 97 ? 3.773 -7.580 -1.612 1.00 97.81 97 LYS A C 1
ATOM 814 O O . LYS A 1 97 ? 4.375 -8.095 -2.551 1.00 97.81 97 LYS A O 1
ATOM 819 N N . LEU A 1 98 ? 4.375 -6.885 -0.657 1.00 97.88 98 LEU A N 1
ATOM 820 C CA . LEU A 1 98 ? 5.817 -6.814 -0.464 1.00 97.88 98 LEU A CA 1
ATOM 821 C C . LEU A 1 98 ? 6.169 -7.532 0.842 1.00 97.88 98 LEU A C 1
ATOM 823 O O . LEU A 1 98 ? 5.533 -7.300 1.872 1.00 97.88 98 LEU A O 1
ATOM 827 N N . SER A 1 99 ? 7.164 -8.416 0.801 1.00 98.12 99 SER A N 1
ATOM 828 C CA . SER A 1 99 ? 7.625 -9.172 1.966 1.00 98.12 99 SER A CA 1
ATOM 829 C C . SER A 1 99 ? 9.141 -9.107 2.056 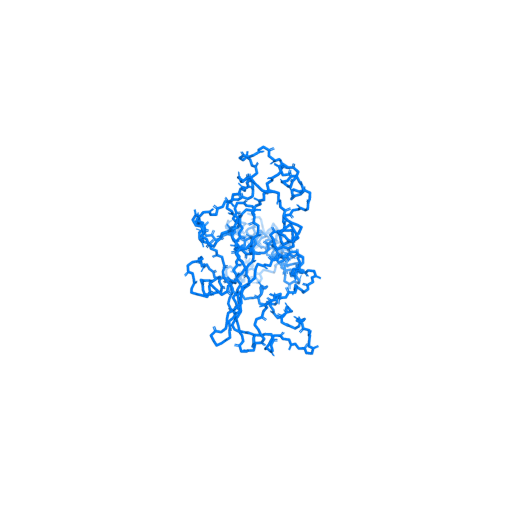1.00 98.12 99 SER A C 1
ATOM 831 O O . SER A 1 99 ? 9.826 -9.460 1.101 1.00 98.12 99 SER A O 1
ATOM 833 N N . PHE A 1 100 ? 9.653 -8.678 3.203 1.00 98.19 100 PHE A N 1
ATOM 834 C CA . PHE A 1 100 ? 11.085 -8.615 3.477 1.00 98.19 100 PHE A CA 1
ATOM 835 C C . PHE A 1 100 ? 11.354 -8.835 4.967 1.00 98.19 100 PHE A C 1
ATOM 837 O O . PHE A 1 100 ? 10.440 -8.941 5.790 1.00 98.19 100 PHE A O 1
ATOM 844 N N . GLN A 1 101 ? 12.630 -8.936 5.314 1.00 97.69 101 GLN A N 1
ATOM 845 C CA . GLN A 1 101 ? 13.087 -9.176 6.673 1.00 97.69 101 GLN A CA 1
ATOM 846 C C . GLN A 1 101 ? 13.802 -7.924 7.190 1.00 97.69 101 GLN A C 1
ATOM 848 O O . GLN A 1 101 ? 14.767 -7.478 6.579 1.00 97.69 101 GLN A O 1
ATOM 853 N N . TYR A 1 102 ? 13.371 -7.394 8.335 1.00 97.69 102 TYR A N 1
ATOM 854 C CA . TYR A 1 102 ? 14.085 -6.339 9.057 1.00 97.69 102 TYR A CA 1
ATOM 855 C C . TYR A 1 102 ? 14.541 -6.884 10.409 1.00 97.69 102 TYR A C 1
ATOM 857 O O . TYR A 1 102 ? 13.724 -7.196 11.281 1.00 97.69 102 TYR A O 1
ATOM 865 N N . HIS A 1 103 ? 15.853 -7.059 10.574 1.00 94.75 103 HIS A N 1
ATOM 866 C CA . HIS A 1 103 ? 16.423 -7.840 11.676 1.00 94.75 103 HIS A CA 1
ATOM 867 C C . HIS A 1 103 ? 15.728 -9.211 11.803 1.00 94.75 103 HIS A C 1
ATOM 869 O O . HIS A 1 103 ? 15.758 -10.021 10.880 1.00 94.75 103 HIS A O 1
ATOM 875 N N . GLN A 1 104 ? 15.079 -9.490 12.935 1.00 95.62 104 GLN A N 1
ATOM 876 C CA . GLN A 1 104 ? 14.348 -10.739 13.169 1.00 95.62 104 GLN A CA 1
ATOM 877 C C . GLN A 1 104 ? 12.843 -10.628 12.883 1.00 95.62 104 GLN A C 1
ATOM 879 O O . GLN A 1 104 ? 12.130 -11.625 12.975 1.00 95.62 104 GLN A O 1
ATOM 884 N N . VAL A 1 105 ? 12.356 -9.450 12.492 1.00 98.19 105 VAL A N 1
ATOM 885 C CA . VAL A 1 105 ? 10.944 -9.214 12.188 1.00 98.19 105 VAL A CA 1
ATOM 886 C C . VAL A 1 105 ? 10.691 -9.425 10.704 1.00 98.19 105 VAL A C 1
ATOM 888 O O . VAL A 1 105 ? 11.322 -8.795 9.856 1.00 98.19 105 VAL A O 1
ATOM 891 N N . LYS A 1 106 ? 9.719 -10.281 10.392 1.00 98.31 106 LYS A N 1
ATOM 892 C CA . LYS A 1 106 ? 9.185 -10.392 9.041 1.00 98.31 106 LYS A CA 1
ATOM 893 C C . LYS A 1 106 ? 8.211 -9.243 8.811 1.00 98.31 106 LYS A C 1
ATOM 895 O O . LYS A 1 106 ? 7.246 -9.071 9.561 1.00 98.31 106 LYS A O 1
ATOM 900 N N . VAL A 1 107 ? 8.474 -8.462 7.775 1.00 98.50 107 VAL A N 1
ATOM 901 C CA . VAL A 1 107 ? 7.677 -7.304 7.383 1.00 98.50 107 VAL A CA 1
ATOM 902 C C . VAL A 1 107 ? 6.870 -7.683 6.154 1.00 98.50 107 VAL A C 1
ATOM 904 O O . VAL A 1 107 ? 7.424 -8.097 5.140 1.00 98.50 107 VAL A O 1
ATOM 907 N N . ASN A 1 108 ? 5.549 -7.563 6.245 1.00 98.44 108 ASN A N 1
ATOM 908 C CA . ASN A 1 108 ? 4.653 -7.757 5.115 1.00 98.44 108 ASN A CA 1
ATOM 909 C C . ASN A 1 108 ? 3.814 -6.502 4.930 1.00 98.44 108 ASN A C 1
ATOM 911 O O . ASN A 1 108 ? 3.145 -6.046 5.858 1.00 98.44 108 ASN A O 1
ATOM 915 N N . ILE A 1 109 ? 3.841 -5.967 3.721 1.00 97.62 109 ILE A N 1
ATOM 916 C CA . ILE A 1 109 ? 3.086 -4.788 3.332 1.00 97.62 109 ILE A CA 1
ATOM 917 C C . ILE A 1 109 ? 2.108 -5.223 2.259 1.00 97.62 109 ILE A C 1
ATOM 919 O O . ILE A 1 109 ? 2.512 -5.785 1.244 1.00 97.62 109 ILE A O 1
ATOM 923 N N . TYR A 1 110 ? 0.832 -4.961 2.498 1.00 97.44 110 TYR A N 1
ATOM 924 C CA . TYR A 1 110 ? -0.240 -5.233 1.553 1.00 97.44 110 TYR A CA 1
ATOM 925 C C . TYR A 1 110 ? -0.795 -3.916 1.070 1.00 97.44 110 TYR A C 1
ATOM 927 O O . TYR A 1 110 ? -1.052 -3.030 1.887 1.00 97.44 110 TYR A O 1
ATOM 935 N N . PHE A 1 111 ? -1.033 -3.792 -0.226 1.00 95.00 111 PHE A N 1
ATOM 936 C CA . PHE A 1 111 ? -1.698 -2.616 -0.753 1.00 95.00 111 PHE A CA 1
ATOM 937 C C . PHE A 1 111 ? -2.662 -2.945 -1.878 1.00 95.00 111 PHE A C 1
ATOM 939 O O . PHE A 1 111 ? -2.501 -3.917 -2.614 1.00 95.00 111 PHE A O 1
ATOM 946 N N . ASP A 1 112 ? -3.659 -2.083 -2.010 1.00 93.19 112 ASP A N 1
ATOM 947 C CA . ASP A 1 112 ? -4.577 -2.086 -3.133 1.00 93.19 112 ASP A CA 1
ATOM 948 C C . ASP A 1 112 ? -4.996 -0.660 -3.498 1.00 93.19 112 ASP A C 1
ATOM 950 O O . ASP A 1 112 ? -4.855 0.283 -2.709 1.00 93.19 112 ASP A O 1
ATOM 954 N N . TYR A 1 113 ? -5.543 -0.525 -4.704 1.00 90.62 113 TYR A N 1
ATOM 955 C CA . TYR A 1 113 ? -6.226 0.680 -5.155 1.00 90.62 113 TYR A CA 1
ATOM 956 C C . TYR A 1 113 ? -7.686 0.376 -5.527 1.00 90.62 113 TYR A C 1
ATOM 958 O O . TYR A 1 113 ? -8.146 0.632 -6.641 1.00 90.62 113 TYR A O 1
ATOM 966 N N . TYR A 1 114 ? -8.421 -0.220 -4.587 1.00 85.94 114 TYR A N 1
ATOM 967 C CA . TYR A 1 114 ? -9.801 -0.652 -4.789 1.00 85.94 114 TYR A CA 1
ATOM 968 C C . TYR A 1 114 ? -10.756 0.539 -4.967 1.00 85.94 114 TYR A C 1
ATOM 970 O O . TYR A 1 114 ? -10.943 1.344 -4.050 1.00 85.94 114 TYR A O 1
ATOM 978 N N . GLU A 1 115 ? -11.394 0.640 -6.140 1.00 84.81 115 GLU A N 1
ATOM 979 C CA . GLU A 1 115 ? -12.405 1.664 -6.461 1.00 84.81 115 GLU A CA 1
ATOM 980 C C . GLU A 1 115 ? -11.969 3.095 -6.065 1.00 84.81 115 GLU A C 1
ATOM 982 O O . GLU A 1 115 ? -12.670 3.820 -5.355 1.00 84.81 115 GLU A O 1
ATOM 987 N N . ASN A 1 116 ? -10.776 3.499 -6.512 1.00 79.56 116 ASN A N 1
ATOM 988 C CA . ASN A 1 116 ? -10.141 4.797 -6.231 1.00 79.56 116 ASN A CA 1
ATOM 989 C C . ASN A 1 116 ? -9.766 5.052 -4.761 1.00 79.56 116 ASN A C 1
ATOM 991 O O . ASN A 1 116 ? -9.403 6.174 -4.400 1.00 79.56 116 ASN A O 1
ATOM 995 N N . THR A 1 117 ? -9.822 4.029 -3.908 1.00 81.75 117 THR A N 1
ATOM 996 C CA . THR A 1 117 ? -9.375 4.107 -2.516 1.00 81.75 117 THR A CA 1
ATOM 997 C C . THR A 1 117 ? -8.007 3.454 -2.399 1.00 81.75 117 THR A C 1
ATOM 999 O O . THR A 1 117 ? -7.865 2.269 -2.676 1.00 81.75 117 THR A O 1
ATOM 1002 N N . PHE A 1 118 ? -7.003 4.218 -1.972 1.00 88.00 118 PHE A N 1
ATOM 1003 C CA . PHE A 1 118 ? -5.667 3.688 -1.709 1.00 88.00 118 PHE A CA 1
ATOM 1004 C C . PHE A 1 118 ? -5.625 3.069 -0.312 1.00 88.00 118 PHE A C 1
ATOM 1006 O O . PHE A 1 118 ? -5.856 3.776 0.670 1.00 88.00 118 PHE A O 1
ATOM 1013 N N . ASN A 1 119 ? -5.306 1.780 -0.220 1.00 90.56 119 ASN A N 1
ATOM 1014 C CA . ASN A 1 119 ? -5.201 1.068 1.049 1.00 90.56 119 ASN A CA 1
ATOM 1015 C C . ASN A 1 119 ? -3.800 0.498 1.207 1.00 90.56 119 ASN A C 1
ATOM 1017 O O . ASN A 1 119 ? -3.240 -0.054 0.264 1.00 90.56 119 ASN A O 1
ATOM 1021 N N . LEU A 1 120 ? -3.245 0.639 2.406 1.00 93.75 120 LEU A N 1
ATOM 1022 C CA . LEU A 1 120 ? -1.927 0.137 2.760 1.00 93.75 120 LEU A CA 1
ATOM 1023 C C . LEU A 1 120 ? -2.003 -0.463 4.158 1.00 93.75 120 LEU A C 1
ATOM 1025 O O . LEU A 1 120 ? -2.443 0.192 5.103 1.00 93.75 120 LEU A O 1
ATOM 1029 N N . PHE A 1 121 ? -1.572 -1.707 4.293 1.00 94.94 121 PHE A N 1
ATOM 1030 C CA . PHE A 1 121 ? -1.597 -2.445 5.545 1.00 94.94 121 PHE A CA 1
ATOM 1031 C C . PHE A 1 121 ? -0.208 -2.975 5.851 1.00 94.94 121 PHE A C 1
ATOM 1033 O O . PHE A 1 121 ? 0.435 -3.585 5.000 1.00 94.94 121 PHE A O 1
ATOM 1040 N N . LEU A 1 122 ? 0.230 -2.762 7.084 1.00 96.06 122 LEU A N 1
ATOM 1041 C CA . LEU A 1 122 ? 1.477 -3.282 7.610 1.00 96.06 122 LEU A CA 1
ATOM 1042 C C . LEU A 1 122 ? 1.187 -4.444 8.545 1.00 96.06 122 LEU A C 1
ATOM 1044 O O . LEU A 1 122 ? 0.387 -4.322 9.478 1.00 96.06 122 LEU A O 1
ATOM 1048 N N . ILE A 1 123 ? 1.894 -5.546 8.316 1.00 97.56 123 ILE A N 1
ATOM 1049 C CA . ILE A 1 123 ? 1.922 -6.695 9.204 1.00 97.56 123 ILE A CA 1
ATOM 1050 C C . ILE A 1 123 ? 3.355 -7.003 9.583 1.00 97.56 123 ILE A C 1
ATOM 1052 O O . ILE A 1 123 ? 4.208 -7.235 8.727 1.00 97.56 123 ILE A O 1
ATOM 1056 N N . LEU A 1 124 ? 3.593 -7.027 10.888 1.00 98.19 124 LEU A N 1
ATOM 1057 C CA . LEU A 1 124 ? 4.865 -7.416 11.474 1.00 98.19 124 LEU A CA 1
ATOM 1058 C C . LEU A 1 124 ? 4.679 -8.742 12.193 1.00 98.19 124 LEU A C 1
ATOM 1060 O O . LEU A 1 124 ? 3.736 -8.886 12.975 1.00 98.19 124 LEU A O 1
ATOM 1064 N N . SER A 1 125 ? 5.583 -9.688 11.961 1.00 97.88 125 SER A N 1
ATOM 1065 C CA . SER A 1 125 ? 5.603 -10.949 12.697 1.00 97.88 125 SER A CA 1
ATOM 1066 C C . SER A 1 125 ? 6.993 -11.267 13.243 1.00 97.88 125 SER A C 1
ATOM 1068 O O . SER A 1 125 ? 8.016 -11.095 12.579 1.00 97.88 125 SER A O 1
ATOM 1070 N N . TYR A 1 126 ? 7.027 -11.699 14.504 1.00 97.75 126 TYR A N 1
ATOM 1071 C CA . TYR A 1 126 ? 8.229 -12.144 15.206 1.00 97.75 126 TYR A CA 1
ATOM 1072 C C . TYR A 1 126 ? 7.867 -13.307 16.132 1.00 97.75 126 TYR A C 1
ATOM 1074 O O . TYR A 1 126 ? 7.093 -13.153 17.080 1.00 97.75 126 TYR A O 1
ATOM 1082 N N . GLY A 1 127 ? 8.390 -14.499 15.840 1.00 93.19 127 GLY A N 1
ATOM 1083 C CA . GLY A 1 127 ? 7.982 -15.721 16.532 1.00 93.19 127 GLY A CA 1
ATOM 1084 C C . GLY A 1 127 ? 6.481 -15.989 16.366 1.00 93.19 127 GLY A C 1
ATOM 1085 O O . GLY A 1 127 ? 6.002 -16.198 15.256 1.00 93.19 127 GLY A O 1
ATOM 1086 N N . LYS A 1 128 ? 5.731 -15.997 17.477 1.00 92.88 128 LYS A N 1
ATOM 1087 C CA . LYS A 1 128 ? 4.259 -16.136 17.483 1.00 92.88 128 LYS A CA 1
ATOM 1088 C C . LYS A 1 128 ? 3.524 -14.798 17.620 1.00 92.88 128 LYS A C 1
ATOM 1090 O O . LYS A 1 128 ? 2.295 -14.784 17.613 1.00 92.88 128 LYS A O 1
ATOM 1095 N N . SER A 1 129 ? 4.262 -13.702 17.767 1.00 95.75 129 SER A N 1
ATOM 1096 C CA . SER A 1 129 ? 3.711 -12.363 17.932 1.00 95.75 129 SER A CA 1
ATOM 1097 C C . SER A 1 129 ? 3.448 -11.741 16.567 1.00 95.75 129 SER A C 1
ATOM 1099 O O . SER A 1 129 ? 4.327 -11.727 15.706 1.00 95.75 129 SER A O 1
ATOM 1101 N N . TYR A 1 130 ? 2.237 -11.218 16.395 1.00 97.00 130 TYR A N 1
ATOM 1102 C CA . TYR A 1 130 ? 1.800 -10.507 15.200 1.00 97.00 130 TYR A CA 1
ATOM 1103 C C . TYR A 1 130 ? 1.360 -9.099 15.574 1.00 97.00 130 TYR A C 1
ATOM 1105 O O . TYR A 1 130 ? 0.896 -8.842 16.687 1.00 97.00 130 TYR A O 1
ATOM 1113 N N . TYR A 1 131 ? 1.505 -8.194 14.621 1.00 95.75 131 TYR A N 1
ATOM 1114 C CA . TYR A 1 131 ? 0.987 -6.846 14.699 1.00 95.75 131 TYR A CA 1
ATOM 1115 C C . TYR A 1 131 ? 0.400 -6.459 13.354 1.00 95.75 131 TYR A C 1
ATOM 1117 O O . TYR A 1 131 ? 1.029 -6.689 12.325 1.00 95.75 131 TYR A O 1
ATOM 1125 N N . PHE A 1 132 ? -0.781 -5.854 13.377 1.00 95.00 132 PHE A N 1
ATOM 1126 C CA . PHE A 1 132 ? -1.449 -5.317 12.204 1.00 95.00 132 PHE A CA 1
ATOM 1127 C C . PHE A 1 132 ? -1.772 -3.846 12.435 1.00 95.00 132 PHE A C 1
ATOM 1129 O O . PHE A 1 132 ? -2.344 -3.480 13.463 1.00 95.00 132 PHE A O 1
ATOM 1136 N N . THR A 1 133 ? -1.463 -3.013 11.446 1.00 91.88 133 THR A N 1
ATOM 1137 C CA . THR A 1 133 ? -1.989 -1.651 11.374 1.00 91.88 133 THR A CA 1
ATOM 1138 C C . THR A 1 133 ? -2.220 -1.257 9.921 1.00 91.88 133 THR A C 1
ATOM 1140 O O . THR A 1 133 ? -1.369 -1.521 9.069 1.00 91.88 133 THR A O 1
ATOM 1143 N N . PRO A 1 134 ? -3.324 -0.567 9.605 1.00 91.50 134 PRO A N 1
ATOM 1144 C CA . PRO A 1 134 ? -3.371 0.229 8.394 1.00 91.50 134 PRO A CA 1
ATOM 1145 C C . PRO A 1 134 ? -2.338 1.358 8.483 1.00 91.50 134 PRO A C 1
ATOM 1147 O O . PRO A 1 134 ? -1.976 1.796 9.579 1.00 91.50 134 PRO A O 1
ATOM 1150 N N . LEU A 1 135 ? -1.858 1.800 7.328 1.00 90.00 135 LEU A N 1
ATOM 1151 C CA . LEU A 1 135 ? -0.945 2.919 7.165 1.00 90.00 135 LEU A CA 1
ATOM 1152 C C . LEU A 1 135 ? -1.533 3.897 6.153 1.00 90.00 135 LEU A C 1
ATOM 1154 O O . LEU A 1 135 ? -2.070 3.509 5.121 1.00 90.00 135 LEU A O 1
ATOM 1158 N N . ASN A 1 136 ? -1.352 5.187 6.404 1.00 86.50 136 ASN A N 1
ATOM 1159 C CA . ASN A 1 136 ? -1.601 6.206 5.396 1.00 86.50 136 ASN A CA 1
ATOM 1160 C C . ASN A 1 136 ? -0.305 6.483 4.631 1.00 86.50 136 ASN A C 1
ATOM 1162 O O . ASN A 1 136 ? 0.688 6.907 5.224 1.00 86.50 136 ASN A O 1
ATOM 1166 N N . ILE A 1 137 ? -0.335 6.258 3.318 1.00 85.25 137 ILE A N 1
ATOM 1167 C CA . ILE A 1 137 ? 0.814 6.442 2.428 1.00 85.25 137 ILE A CA 1
ATOM 1168 C C . ILE A 1 137 ? 1.344 7.880 2.434 1.00 85.25 137 ILE A C 1
ATOM 1170 O O . ILE A 1 137 ? 2.552 8.083 2.475 1.00 85.25 137 ILE A O 1
ATOM 1174 N N . ASP A 1 138 ? 0.463 8.880 2.509 1.00 83.12 138 ASP A N 1
ATOM 1175 C CA . ASP A 1 138 ? 0.862 10.289 2.562 1.00 83.12 138 ASP A CA 1
ATOM 1176 C C . ASP A 1 138 ? 1.613 10.575 3.876 1.00 83.12 138 ASP A C 1
ATOM 1178 O O . ASP A 1 138 ? 2.603 11.305 3.906 1.00 83.12 138 ASP A O 1
ATOM 1182 N N . ASN A 1 139 ? 1.200 9.925 4.971 1.00 83.75 139 ASN A N 1
ATOM 1183 C CA . ASN A 1 139 ? 1.928 9.984 6.236 1.00 83.75 139 ASN A CA 1
ATOM 1184 C C . ASN A 1 139 ? 3.248 9.205 6.184 1.00 83.75 139 ASN A C 1
ATOM 1186 O O . ASN A 1 139 ? 4.216 9.680 6.760 1.00 83.75 139 ASN A O 1
ATOM 1190 N N . LEU A 1 140 ? 3.301 8.045 5.525 1.00 85.69 140 LEU A N 1
ATOM 1191 C CA . LEU A 1 140 ? 4.515 7.229 5.392 1.00 85.69 140 LEU A CA 1
ATOM 1192 C C . LEU A 1 140 ? 5.609 7.934 4.572 1.00 85.69 140 LEU A C 1
ATOM 1194 O O . LEU A 1 140 ? 6.794 7.751 4.844 1.00 85.69 140 LEU A O 1
ATOM 1198 N N . ILE A 1 141 ? 5.209 8.740 3.585 1.00 81.56 141 ILE A N 1
ATOM 1199 C CA . ILE A 1 141 ? 6.112 9.531 2.738 1.00 81.56 141 ILE A CA 1
ATOM 1200 C C . ILE A 1 141 ? 6.729 10.693 3.526 1.00 81.56 141 ILE A C 1
ATOM 1202 O O . ILE A 1 141 ? 7.921 10.960 3.405 1.00 81.56 141 ILE A O 1
ATOM 1206 N N . VAL A 1 142 ? 5.926 11.393 4.333 1.00 78.94 142 VAL A N 1
ATOM 1207 C CA . VAL A 1 142 ? 6.340 12.662 4.963 1.00 78.94 142 VAL A CA 1
ATOM 1208 C C . VAL A 1 142 ? 6.869 12.477 6.389 1.00 78.94 142 VAL A C 1
ATOM 1210 O O . VAL A 1 142 ? 7.628 13.306 6.888 1.00 78.94 142 VAL A O 1
ATOM 1213 N N . LYS A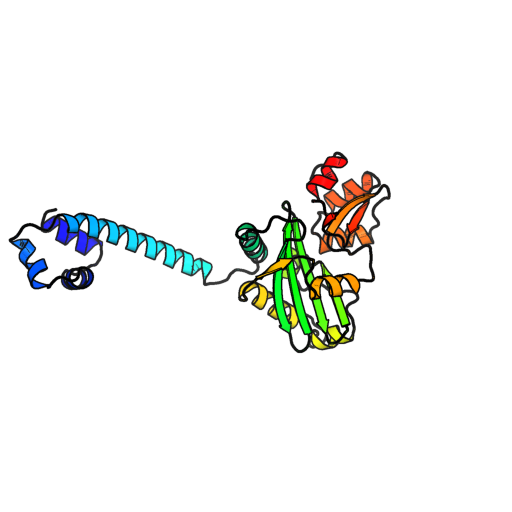 1 143 ? 6.462 11.413 7.085 1.00 84.25 143 LYS A N 1
ATOM 1214 C CA . LYS A 1 143 ? 6.827 11.154 8.482 1.00 84.25 143 LYS A CA 1
ATOM 1215 C C . LYS A 1 143 ? 6.900 9.655 8.773 1.00 84.25 143 LYS A C 1
ATOM 1217 O O . LYS A 1 143 ? 6.660 8.812 7.920 1.00 84.25 143 LYS A O 1
ATOM 1222 N N . ASN A 1 144 ? 7.225 9.329 10.019 1.00 87.06 144 ASN A N 1
ATOM 1223 C CA . ASN A 1 144 ? 7.268 7.962 10.524 1.00 87.06 144 ASN A CA 1
ATOM 1224 C C . ASN A 1 144 ? 6.014 7.714 11.377 1.00 87.06 144 ASN A C 1
ATOM 1226 O O . ASN A 1 144 ? 5.929 8.262 12.480 1.00 87.06 144 ASN A O 1
ATOM 1230 N N . PRO A 1 145 ? 5.009 6.963 10.881 1.00 85.94 145 PRO A N 1
ATOM 1231 C CA . PRO A 1 145 ? 3.801 6.671 11.646 1.00 85.94 145 PRO A CA 1
ATOM 1232 C C . PRO A 1 145 ? 4.100 6.012 13.000 1.00 85.94 145 PRO A C 1
ATOM 1234 O O . PRO A 1 145 ? 5.008 5.191 13.139 1.00 85.94 145 PRO A O 1
ATOM 1237 N N . HIS A 1 146 ? 3.309 6.336 14.019 1.00 84.69 146 HIS A N 1
ATOM 1238 C CA . HIS A 1 146 ? 3.396 5.636 15.298 1.00 84.69 146 HIS A CA 1
ATOM 1239 C C . HIS A 1 146 ? 2.733 4.259 15.198 1.00 84.69 146 HIS A C 1
ATOM 1241 O O . HIS A 1 146 ? 1.588 4.150 14.758 1.00 84.69 146 HIS A O 1
ATOM 1247 N N . LEU A 1 147 ? 3.438 3.223 15.654 1.00 89.19 147 LEU A N 1
ATOM 1248 C CA . LEU A 1 147 ? 2.927 1.854 15.726 1.00 89.19 147 LEU A CA 1
ATOM 1249 C C . LEU A 1 147 ? 2.253 1.621 17.085 1.00 89.19 147 LEU A C 1
ATOM 1251 O O . LEU A 1 147 ? 2.825 1.029 18.000 1.00 89.19 147 LEU A O 1
ATOM 1255 N N . ASN A 1 148 ? 1.041 2.161 17.233 1.00 82.56 148 ASN A N 1
ATOM 1256 C CA . ASN A 1 148 ? 0.257 2.037 18.463 1.00 82.56 148 ASN A CA 1
ATOM 1257 C C . ASN A 1 148 ? -0.045 0.570 18.768 1.00 82.56 148 ASN A C 1
ATOM 1259 O O . ASN A 1 148 ? -0.405 -0.173 17.860 1.00 82.56 148 ASN A O 1
ATOM 1263 N N . ASP A 1 149 ? 0.040 0.188 20.041 1.00 86.38 149 ASP A N 1
ATOM 1264 C CA . ASP A 1 149 ? -0.321 -1.149 20.532 1.00 86.38 149 ASP A CA 1
ATOM 1265 C C . ASP A 1 149 ? 0.554 -2.294 19.974 1.00 86.38 149 ASP A C 1
ATOM 1267 O O . ASP A 1 149 ? 0.219 -3.468 20.130 1.00 86.38 149 ASP A O 1
ATOM 1271 N N . ALA A 1 150 ? 1.697 -1.976 19.351 1.00 91.31 150 ALA A N 1
ATOM 1272 C CA . ALA A 1 150 ? 2.623 -2.988 18.857 1.00 91.31 150 ALA A CA 1
ATOM 1273 C C . ALA A 1 150 ? 3.202 -3.836 20.012 1.00 91.31 150 ALA A C 1
ATOM 1275 O O . ALA A 1 150 ? 3.622 -3.282 21.036 1.00 91.31 150 ALA A O 1
ATOM 1276 N N . PRO A 1 151 ? 3.268 -5.177 19.873 1.00 94.44 151 PRO A N 1
ATOM 1277 C CA . PRO A 1 151 ? 3.847 -6.049 20.886 1.00 94.44 151 PRO A CA 1
ATOM 1278 C C . PRO A 1 151 ? 5.277 -5.638 21.238 1.00 94.44 151 PRO A C 1
ATOM 1280 O O . PRO A 1 151 ? 6.103 -5.389 20.357 1.00 94.44 151 PRO A O 1
ATOM 1283 N N . LYS A 1 152 ? 5.603 -5.636 22.537 1.00 94.19 152 LYS A N 1
ATOM 1284 C CA . LYS A 1 152 ? 6.939 -5.259 23.040 1.00 94.19 152 LYS A CA 1
ATOM 1285 C C . LYS A 1 152 ? 8.063 -6.067 22.390 1.00 94.19 152 LYS A C 1
ATOM 1287 O O . LYS A 1 152 ? 9.157 -5.549 22.203 1.00 94.19 152 LYS A O 1
ATOM 1292 N N . GLU A 1 153 ? 7.796 -7.329 22.069 1.00 94.94 153 GLU A N 1
ATOM 1293 C CA . GLU A 1 153 ? 8.744 -8.231 21.414 1.00 94.94 153 GLU A CA 1
ATOM 1294 C C . GLU A 1 153 ? 9.127 -7.740 20.016 1.00 94.94 153 GLU A C 1
ATOM 1296 O O . GLU A 1 153 ? 10.308 -7.732 19.693 1.00 94.94 153 GLU A O 1
ATOM 1301 N N . ILE A 1 154 ? 8.151 -7.259 19.238 1.00 96.69 154 ILE A N 1
ATOM 1302 C CA . ILE A 1 154 ? 8.372 -6.666 17.915 1.00 96.69 154 ILE A CA 1
ATOM 1303 C C . ILE A 1 154 ? 9.036 -5.295 18.066 1.00 96.69 154 ILE A C 1
ATOM 1305 O O . ILE A 1 154 ? 10.041 -5.031 17.415 1.00 96.69 154 ILE A O 1
ATOM 1309 N N . LEU A 1 155 ? 8.532 -4.443 18.971 1.00 95.56 155 LEU A N 1
ATOM 1310 C CA . LEU A 1 155 ? 9.079 -3.098 19.200 1.00 95.56 155 LEU A CA 1
ATOM 1311 C C . LEU A 1 155 ? 10.580 -3.116 19.511 1.00 95.56 155 LEU A C 1
ATOM 1313 O O . LEU A 1 155 ? 11.322 -2.297 18.984 1.00 95.56 155 LEU A O 1
ATOM 1317 N N . ARG A 1 156 ? 11.045 -4.077 20.319 1.00 94.31 156 ARG A N 1
ATOM 1318 C CA . ARG A 1 156 ? 12.472 -4.237 20.653 1.00 94.31 156 ARG A CA 1
ATOM 1319 C C . ARG A 1 156 ? 13.367 -4.534 19.448 1.00 94.31 156 ARG A C 1
ATOM 1321 O O . ARG A 1 156 ? 14.563 -4.307 19.548 1.00 94.31 156 ARG A O 1
ATOM 1328 N N . GLN A 1 157 ? 12.812 -5.072 18.365 1.00 95.94 157 GLN A N 1
ATOM 1329 C CA . GLN A 1 157 ? 13.562 -5.421 17.157 1.00 95.94 157 GLN A CA 1
ATOM 1330 C C . GLN A 1 157 ? 13.557 -4.299 16.110 1.00 95.94 157 GLN A C 1
ATOM 1332 O O . GLN A 1 157 ? 14.433 -4.271 15.249 1.00 95.94 157 GLN A O 1
ATOM 1337 N N . ILE A 1 158 ? 12.563 -3.402 16.161 1.00 96.19 158 ILE A N 1
ATOM 1338 C CA . ILE A 1 158 ? 12.368 -2.338 15.160 1.00 96.19 158 ILE A CA 1
ATOM 1339 C C . ILE A 1 158 ? 12.734 -0.935 15.652 1.00 96.19 158 ILE A C 1
ATOM 1341 O O . ILE A 1 158 ? 12.781 0.000 14.857 1.00 96.19 158 ILE A O 1
ATOM 1345 N N . LEU A 1 159 ? 12.950 -0.767 16.958 1.00 94.25 159 LEU A N 1
ATOM 1346 C CA . LEU A 1 159 ? 13.404 0.490 17.539 1.00 94.25 159 LEU A CA 1
ATOM 1347 C C . LEU A 1 159 ? 14.930 0.523 17.599 1.00 94.25 159 LEU A C 1
ATOM 1349 O O . LEU A 1 159 ? 15.537 -0.316 18.259 1.00 94.25 159 LEU A O 1
ATOM 1353 N N . ASP A 1 160 ? 15.519 1.564 17.020 1.00 89.06 160 ASP A N 1
ATOM 1354 C CA . ASP A 1 160 ? 16.906 1.953 17.263 1.00 89.06 160 ASP A CA 1
ATOM 1355 C C . ASP A 1 160 ? 16.924 3.210 18.139 1.00 89.06 160 ASP A C 1
ATOM 1357 O O . ASP A 1 160 ? 16.352 4.238 17.777 1.00 89.06 160 ASP A O 1
ATOM 1361 N N . ASN A 1 161 ? 17.513 3.127 19.334 1.00 86.81 161 ASN A N 1
ATOM 1362 C CA . ASN A 1 161 ? 17.549 4.227 20.308 1.00 86.81 161 ASN A CA 1
ATOM 1363 C C . ASN A 1 161 ? 16.174 4.891 20.553 1.00 86.81 161 ASN A C 1
ATOM 1365 O O . ASN A 1 161 ? 16.053 6.111 20.649 1.00 86.81 161 ASN A O 1
ATOM 1369 N N . SER A 1 162 ? 15.117 4.076 20.672 1.00 86.12 162 SER A N 1
ATOM 1370 C CA . SER A 1 162 ? 13.707 4.509 20.807 1.00 86.12 162 SER A CA 1
ATOM 1371 C C . SER A 1 162 ? 13.116 5.225 19.583 1.00 86.12 162 SER A C 1
ATOM 1373 O O . SER A 1 162 ? 12.040 5.817 19.672 1.00 86.12 162 SER A O 1
ATOM 1375 N N . SER A 1 163 ? 13.777 5.144 18.431 1.00 92.12 163 SER A N 1
ATOM 1376 C CA . SER A 1 163 ? 13.334 5.710 17.161 1.00 92.12 163 SER A CA 1
ATOM 1377 C C . SER A 1 163 ? 12.945 4.612 16.173 1.00 92.12 163 SER A C 1
ATOM 1379 O O . SER A 1 163 ? 13.638 3.610 16.037 1.00 92.12 163 SER A O 1
ATOM 1381 N N . LEU A 1 164 ? 11.853 4.827 15.435 1.00 94.38 164 LEU A N 1
ATOM 1382 C CA . LEU A 1 164 ? 11.455 3.983 14.297 1.00 94.38 164 LEU A CA 1
ATOM 1383 C C . LEU A 1 164 ? 12.087 4.449 12.975 1.00 94.38 164 LEU A C 1
ATOM 1385 O O . LEU A 1 164 ? 11.710 3.961 11.914 1.00 94.38 164 LEU A O 1
ATOM 1389 N N . LYS A 1 165 ? 12.984 5.445 13.007 1.00 93.62 165 LYS A N 1
ATOM 1390 C CA . LYS A 1 165 ? 13.496 6.084 11.789 1.00 93.62 165 LYS A CA 1
ATOM 1391 C C . LYS A 1 165 ? 14.158 5.087 10.846 1.00 93.62 165 LYS A C 1
ATOM 1393 O O . LYS A 1 165 ? 13.770 5.046 9.687 1.00 93.62 165 LYS A O 1
ATOM 1398 N N . ASP A 1 166 ? 15.091 4.290 11.354 1.00 95.06 166 ASP A N 1
ATOM 1399 C CA . ASP A 1 166 ? 15.819 3.315 10.541 1.00 95.06 166 ASP A CA 1
ATOM 1400 C C . ASP A 1 166 ? 14.880 2.262 9.931 1.00 95.06 166 ASP A C 1
ATOM 1402 O O . ASP A 1 166 ? 14.897 2.037 8.726 1.00 95.06 166 ASP A O 1
ATOM 1406 N N . PHE A 1 167 ? 13.958 1.724 10.735 1.00 96.81 167 PHE A N 1
ATOM 1407 C CA . PHE A 1 167 ? 12.922 0.801 10.268 1.00 96.81 167 PHE A CA 1
ATOM 1408 C C . PHE A 1 167 ? 12.089 1.377 9.110 1.00 96.81 167 PHE A C 1
ATOM 1410 O O . PHE A 1 167 ? 11.851 0.698 8.111 1.00 96.81 167 PHE A O 1
ATOM 1417 N N . TYR A 1 168 ? 11.649 2.633 9.217 1.00 95.00 168 TYR A N 1
ATOM 1418 C CA . TYR A 1 168 ? 10.868 3.268 8.155 1.00 95.00 168 TYR A CA 1
ATOM 1419 C C . TYR A 1 168 ? 11.699 3.645 6.928 1.00 95.00 168 TYR A C 1
ATOM 1421 O O . TYR A 1 168 ? 11.181 3.557 5.817 1.00 95.00 168 TYR A O 1
ATOM 1429 N N . ASP A 1 169 ? 12.955 4.059 7.105 1.00 92.38 169 ASP A N 1
ATOM 1430 C CA . ASP A 1 169 ? 13.866 4.323 5.990 1.00 92.38 169 ASP A CA 1
ATOM 1431 C C . ASP A 1 169 ? 14.112 3.031 5.202 1.00 92.38 169 ASP A C 1
ATOM 1433 O O . ASP A 1 169 ? 13.871 3.002 3.998 1.00 92.38 169 ASP A O 1
ATOM 1437 N N . ASN A 1 170 ? 14.440 1.933 5.888 1.00 95.06 170 ASN A N 1
ATOM 1438 C CA . ASN A 1 170 ? 14.594 0.619 5.269 1.00 95.06 170 ASN A CA 1
ATOM 1439 C C . ASN A 1 170 ? 13.311 0.155 4.554 1.00 95.06 170 ASN A C 1
ATOM 1441 O O . ASN A 1 170 ? 13.367 -0.279 3.406 1.00 95.06 170 ASN A O 1
ATOM 1445 N N . MET A 1 171 ? 12.143 0.298 5.186 1.00 94.56 171 MET A N 1
ATOM 1446 C CA . MET A 1 171 ? 10.869 -0.052 4.554 1.00 94.56 171 MET A CA 1
ATOM 1447 C C . MET A 1 171 ? 10.620 0.731 3.261 1.00 94.56 171 MET A C 1
ATOM 1449 O O . MET A 1 171 ? 10.127 0.159 2.291 1.00 94.56 171 MET A O 1
ATOM 1453 N N . ARG A 1 172 ? 10.931 2.031 3.236 1.00 91.25 172 ARG A N 1
ATOM 1454 C CA . ARG A 1 172 ? 10.772 2.853 2.030 1.00 91.25 172 ARG A CA 1
ATOM 1455 C C . ARG A 1 172 ? 11.721 2.410 0.920 1.00 91.25 172 ARG A C 1
ATOM 1457 O O . ARG A 1 172 ? 11.274 2.305 -0.217 1.00 91.25 172 ARG A O 1
ATOM 1464 N N . GLU A 1 173 ? 12.964 2.071 1.252 1.00 91.12 173 GLU A N 1
ATOM 1465 C CA . GLU A 1 173 ? 13.917 1.509 0.289 1.00 91.12 173 GLU A CA 1
ATOM 1466 C C . GLU A 1 173 ? 13.395 0.210 -0.338 1.00 91.12 173 GLU A C 1
ATOM 1468 O O . GLU A 1 173 ? 13.415 0.085 -1.561 1.00 91.12 173 GLU A O 1
ATOM 1473 N N . HIS A 1 174 ? 12.843 -0.708 0.463 1.00 94.50 174 HIS A N 1
ATOM 1474 C CA . HIS A 1 174 ? 12.240 -1.941 -0.055 1.00 94.50 174 HIS A CA 1
ATOM 1475 C C . HIS A 1 174 ? 10.996 -1.668 -0.915 1.00 94.50 174 HIS A C 1
ATOM 1477 O O . HIS A 1 174 ? 10.819 -2.301 -1.948 1.00 94.50 174 HIS A O 1
ATOM 1483 N N . ILE A 1 175 ? 10.144 -0.702 -0.551 1.00 91.88 175 ILE A N 1
ATOM 1484 C CA . ILE A 1 175 ? 8.985 -0.330 -1.385 1.00 91.88 175 ILE A CA 1
ATOM 1485 C C . ILE A 1 175 ? 9.418 0.144 -2.779 1.00 91.88 175 ILE A C 1
ATOM 1487 O O . ILE A 1 175 ? 8.721 -0.127 -3.757 1.00 91.88 175 ILE A O 1
ATOM 1491 N N . ILE A 1 176 ? 10.535 0.865 -2.866 1.00 86.81 176 ILE A N 1
ATOM 1492 C CA . ILE A 1 176 ? 11.032 1.443 -4.116 1.00 86.81 176 ILE A CA 1
ATOM 1493 C C . ILE A 1 176 ? 11.755 0.394 -4.966 1.00 86.81 176 ILE A C 1
ATOM 1495 O O . ILE A 1 176 ? 11.554 0.350 -6.181 1.00 86.81 176 ILE A O 1
ATOM 1499 N N . HIS A 1 177 ? 12.603 -0.426 -4.344 1.00 87.56 177 HIS A N 1
ATOM 1500 C CA . HIS A 1 177 ? 13.587 -1.233 -5.065 1.00 87.56 177 HIS A CA 1
ATOM 1501 C C . HIS A 1 177 ? 13.233 -2.716 -5.178 1.00 87.56 177 HIS A C 1
ATOM 1503 O O . HIS A 1 177 ? 13.692 -3.367 -6.119 1.00 87.56 177 HIS A O 1
ATOM 1509 N N . ASP A 1 178 ? 12.424 -3.258 -4.267 1.00 92.50 178 ASP A N 1
ATOM 1510 C CA . ASP A 1 178 ? 12.096 -4.680 -4.290 1.00 92.50 178 ASP A CA 1
ATOM 1511 C C . ASP A 1 178 ? 10.929 -4.983 -5.231 1.00 92.50 178 ASP A C 1
ATOM 1513 O O . ASP A 1 178 ? 10.074 -4.145 -5.553 1.00 92.50 178 ASP A O 1
ATOM 1517 N N . ASP A 1 179 ? 10.871 -6.244 -5.657 1.00 90.00 179 ASP A N 1
ATOM 1518 C CA . ASP A 1 179 ? 9.752 -6.716 -6.449 1.00 90.00 179 ASP A CA 1
ATOM 1519 C C . ASP A 1 179 ? 8.503 -6.923 -5.585 1.00 90.00 179 ASP A C 1
ATOM 1521 O O . ASP A 1 179 ? 8.537 -7.498 -4.495 1.00 90.00 179 ASP A O 1
ATOM 1525 N N . ILE A 1 180 ? 7.373 -6.465 -6.112 1.00 94.44 180 ILE A N 1
ATOM 1526 C CA . ILE A 1 180 ? 6.080 -6.502 -5.437 1.00 94.44 180 ILE A CA 1
ATOM 1527 C C . ILE A 1 180 ? 5.243 -7.552 -6.148 1.00 94.44 180 ILE A C 1
ATOM 1529 O O . ILE A 1 180 ? 4.981 -7.424 -7.341 1.00 94.44 180 ILE A O 1
ATOM 1533 N N . GLN A 1 181 ? 4.795 -8.554 -5.400 1.00 95.19 181 GLN A N 1
ATOM 1534 C CA . GLN A 1 181 ? 4.085 -9.707 -5.941 1.00 95.19 181 GLN A CA 1
ATOM 1535 C C . GLN A 1 181 ? 2.569 -9.509 -5.900 1.00 95.19 181 GLN A C 1
ATOM 1537 O O . GLN A 1 181 ? 2.039 -8.860 -4.996 1.00 95.19 181 GLN A O 1
ATOM 1542 N N . GLU A 1 182 ? 1.861 -10.136 -6.837 1.00 96.38 182 GLU A N 1
ATOM 1543 C CA . GLU A 1 182 ? 0.415 -10.336 -6.726 1.00 96.38 182 GLU A CA 1
ATOM 1544 C C . GLU A 1 182 ? 0.087 -11.269 -5.549 1.00 96.38 182 GLU A C 1
ATOM 1546 O O . GLU A 1 182 ? 0.808 -12.226 -5.260 1.00 96.38 182 GLU A O 1
ATOM 1551 N N . SER A 1 183 ? -0.990 -10.966 -4.828 1.00 97.00 183 SER A N 1
ATOM 1552 C CA . SER A 1 183 ? -1.431 -11.706 -3.648 1.00 97.00 183 SER A CA 1
ATOM 1553 C C . SER A 1 183 ? -2.927 -11.492 -3.401 1.00 97.00 183 SER A C 1
ATOM 1555 O O . SER A 1 183 ? -3.640 -10.888 -4.206 1.00 97.00 183 SER A O 1
ATOM 1557 N N . ASP A 1 184 ? -3.415 -11.983 -2.268 1.00 96.44 184 ASP A N 1
ATOM 1558 C CA . ASP A 1 184 ? -4.777 -11.759 -1.817 1.00 96.44 184 ASP A CA 1
ATOM 1559 C C . ASP A 1 184 ? -4.870 -11.671 -0.285 1.00 96.44 184 ASP A C 1
ATOM 1561 O O . ASP A 1 184 ? -3.932 -11.972 0.459 1.00 96.44 184 ASP A O 1
ATOM 1565 N N . TYR A 1 185 ? -6.032 -11.244 0.204 1.00 97.12 185 TYR A N 1
ATOM 1566 C CA . TYR A 1 185 ? -6.321 -11.151 1.636 1.00 97.12 185 TYR A CA 1
ATOM 1567 C C . TYR A 1 185 ? -6.606 -12.499 2.323 1.00 97.12 185 TYR A C 1
ATOM 1569 O O . TYR A 1 185 ? -6.897 -12.519 3.522 1.00 97.12 185 TYR A O 1
ATOM 1577 N N . GLU A 1 186 ? -6.485 -13.624 1.613 1.00 96.69 186 GLU A N 1
ATOM 1578 C CA . GLU A 1 186 ? -6.422 -14.961 2.212 1.00 96.69 186 GLU A CA 1
ATOM 1579 C C . GLU A 1 186 ? -4.982 -15.374 2.567 1.00 96.69 186 GLU A C 1
ATOM 1581 O O . GLU A 1 186 ? -4.793 -16.408 3.220 1.00 96.69 186 GLU A O 1
ATOM 1586 N N . ASP A 1 187 ? -3.976 -14.556 2.224 1.00 97.75 187 ASP A N 1
ATOM 1587 C CA . ASP A 1 187 ? -2.581 -14.782 2.596 1.00 97.75 187 ASP A CA 1
ATOM 1588 C C . ASP A 1 187 ? -2.417 -15.063 4.101 1.00 97.75 187 ASP A C 1
ATOM 1590 O O . ASP A 1 187 ? -3.007 -14.415 4.975 1.00 97.75 187 ASP A O 1
ATOM 1594 N N . TYR A 1 188 ? -1.574 -16.050 4.410 1.00 96.88 188 TYR A N 1
ATOM 1595 C CA . TYR A 1 188 ? -1.348 -16.534 5.769 1.00 96.88 188 TYR A CA 1
ATOM 1596 C C . TYR A 1 188 ? -0.908 -15.427 6.737 1.00 96.88 188 TYR A C 1
ATOM 1598 O O . TYR A 1 188 ? -1.422 -15.343 7.856 1.00 96.88 188 TYR A O 1
ATOM 1606 N N . GLU A 1 189 ? 0.031 -14.570 6.330 1.00 97.06 189 GLU A N 1
ATOM 1607 C CA . GLU A 1 189 ? 0.508 -13.475 7.177 1.00 97.06 189 GLU A CA 1
ATOM 1608 C C . GLU A 1 189 ? -0.593 -12.428 7.339 1.00 97.06 189 GLU A C 1
ATOM 1610 O O . GLU A 1 189 ? -0.801 -11.947 8.453 1.00 97.06 189 GLU A O 1
ATOM 1615 N N . PHE A 1 190 ? -1.348 -12.137 6.268 1.00 97.25 190 PHE A N 1
ATOM 1616 C CA . PHE A 1 190 ? -2.484 -11.217 6.335 1.00 97.25 190 PHE A CA 1
ATOM 1617 C C . PHE A 1 190 ? -3.508 -11.645 7.379 1.00 97.25 190 PHE A C 1
ATOM 1619 O O . PHE A 1 190 ? -3.823 -10.909 8.319 1.00 97.25 190 PHE A O 1
ATOM 1626 N N . ARG A 1 191 ? -3.970 -12.889 7.267 1.00 96.69 191 ARG A N 1
ATOM 1627 C CA . ARG A 1 191 ? -4.977 -13.456 8.161 1.00 96.69 191 ARG A CA 1
ATOM 1628 C C . ARG A 1 191 ? -4.519 -13.494 9.611 1.00 96.69 191 ARG A C 1
ATOM 1630 O O . ARG A 1 191 ? -5.318 -13.192 10.496 1.00 96.69 191 ARG A O 1
ATOM 1637 N N . ASN A 1 192 ? -3.271 -13.874 9.880 1.00 96.06 192 ASN A N 1
ATOM 1638 C CA . ASN A 1 192 ? -2.763 -13.922 11.253 1.00 96.06 192 ASN A CA 1
ATOM 1639 C C . ASN A 1 192 ? -2.534 -12.524 11.835 1.00 96.06 192 ASN A C 1
ATOM 1641 O O . ASN A 1 192 ? -2.899 -12.287 12.986 1.00 96.06 192 ASN A O 1
ATOM 1645 N N . GLY A 1 193 ? -2.039 -11.580 11.029 1.00 95.38 193 GLY A N 1
ATOM 1646 C CA . GLY A 1 193 ? -1.938 -10.173 11.408 1.00 95.38 193 GLY A CA 1
ATOM 1647 C C . GLY A 1 193 ? -3.296 -9.605 11.813 1.00 95.38 193 GLY A C 1
ATOM 1648 O O . GLY A 1 193 ? -3.461 -9.129 12.935 1.00 95.38 193 GLY A O 1
ATOM 1649 N N . VAL A 1 194 ? -4.304 -9.739 10.951 1.00 94.31 194 VAL A N 1
ATOM 1650 C CA . VAL A 1 194 ? -5.661 -9.244 11.226 1.00 94.31 194 VAL A CA 1
ATOM 1651 C C . VAL A 1 194 ? -6.297 -9.949 12.428 1.00 94.31 194 VAL A C 1
ATOM 1653 O O . VAL A 1 194 ? -6.932 -9.291 13.244 1.00 94.31 194 VAL A O 1
ATOM 1656 N N . ARG A 1 195 ? -6.091 -11.261 12.606 1.00 93.31 195 ARG A N 1
ATOM 1657 C CA . ARG A 1 195 ? -6.577 -11.999 13.792 1.00 93.31 195 ARG A CA 1
ATOM 1658 C C . ARG A 1 195 ? -5.948 -11.530 15.101 1.00 93.31 195 ARG A C 1
ATOM 1660 O O . ARG A 1 195 ? -6.570 -11.683 16.147 1.00 93.31 195 ARG A O 1
ATOM 1667 N N . SER A 1 196 ? -4.730 -10.997 15.055 1.00 91.06 196 SER A N 1
ATOM 1668 C CA . SER A 1 196 ? -4.055 -10.463 16.240 1.00 91.06 196 SER A CA 1
ATOM 1669 C C . SER A 1 196 ? -4.558 -9.074 16.646 1.00 91.06 196 SER A C 1
ATOM 1671 O O . SER A 1 196 ? -4.333 -8.649 17.779 1.00 91.06 196 SER A O 1
ATOM 1673 N N . ASN A 1 197 ? -5.264 -8.372 15.749 1.00 88.06 197 ASN A N 1
ATOM 1674 C CA . ASN A 1 197 ? -5.864 -7.081 16.051 1.00 88.06 197 ASN A CA 1
ATOM 1675 C C . ASN A 1 197 ? -7.028 -7.248 17.038 1.00 88.06 197 ASN A C 1
ATOM 1677 O O . ASN A 1 197 ? -8.084 -7.779 16.704 1.00 88.06 197 ASN A O 1
ATOM 1681 N N . THR A 1 198 ? -6.853 -6.739 18.254 1.00 80.50 198 THR A N 1
ATOM 1682 C CA . THR A 1 198 ? -7.884 -6.746 19.301 1.00 80.50 198 THR A CA 1
ATOM 1683 C C . THR A 1 198 ? -8.859 -5.572 19.191 1.00 80.50 198 THR A C 1
ATOM 1685 O O . THR A 1 198 ? -9.863 -5.536 19.903 1.00 80.50 198 THR A O 1
ATOM 1688 N N . ASN A 1 199 ? -8.591 -4.602 18.309 1.00 81.12 199 ASN A N 1
ATOM 1689 C CA . ASN A 1 199 ? -9.427 -3.424 18.130 1.00 81.12 199 ASN A CA 1
ATOM 1690 C C . ASN A 1 199 ? -10.338 -3.567 16.902 1.00 81.12 199 ASN A C 1
ATOM 1692 O O . ASN A 1 199 ? -9.951 -3.247 15.776 1.00 81.12 199 ASN A O 1
ATOM 1696 N N . ASN A 1 200 ? -11.579 -3.987 17.151 1.00 73.25 200 ASN A N 1
ATOM 1697 C CA . ASN A 1 200 ? -12.601 -4.197 16.121 1.00 73.25 200 ASN A CA 1
ATOM 1698 C C . ASN A 1 200 ? -13.002 -2.925 15.353 1.00 73.25 200 ASN A C 1
ATOM 1700 O O . ASN A 1 200 ? -13.623 -3.041 14.301 1.00 73.25 200 ASN A O 1
ATOM 1704 N N . ASP A 1 201 ? -12.664 -1.727 15.834 1.00 72.19 201 ASP A N 1
ATOM 1705 C CA . ASP A 1 201 ? -12.918 -0.486 15.092 1.00 72.19 201 ASP A C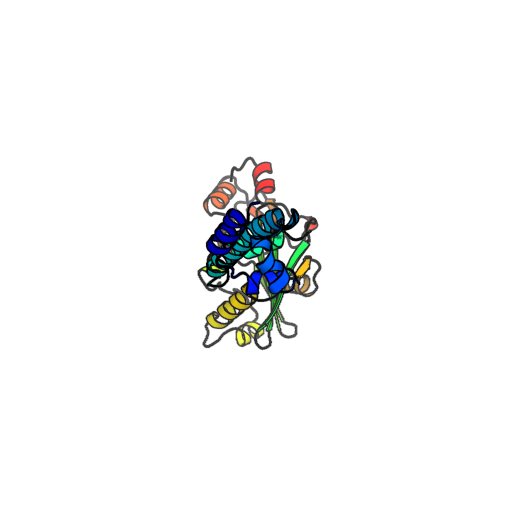A 1
ATOM 1706 C C . ASP A 1 201 ? -11.803 -0.195 14.068 1.00 72.19 201 ASP A C 1
ATOM 1708 O O . ASP A 1 201 ? -11.993 0.585 13.131 1.00 72.19 201 ASP A O 1
ATOM 1712 N N . LYS A 1 202 ? -10.651 -0.872 14.184 1.00 79.50 202 LYS A N 1
ATOM 1713 C CA . LYS A 1 202 ? -9.467 -0.686 13.332 1.00 79.50 202 LYS A CA 1
ATOM 1714 C C . LYS A 1 202 ? -9.291 -1.775 12.267 1.00 79.50 202 LYS A C 1
ATOM 1716 O O . LYS A 1 202 ? -8.170 -2.157 11.953 1.00 79.50 202 LYS A O 1
ATOM 1721 N N . ASN A 1 203 ? -10.383 -2.295 11.717 1.00 91.38 203 ASN A N 1
ATOM 1722 C CA . ASN A 1 203 ? -10.330 -3.331 10.683 1.00 91.38 203 ASN A CA 1
ATOM 1723 C C . ASN A 1 203 ? -9.893 -2.786 9.305 1.00 91.38 203 ASN A C 1
ATOM 1725 O O . ASN A 1 203 ? -10.065 -1.592 9.061 1.00 91.38 203 ASN A O 1
ATOM 1729 N N . PRO A 1 204 ? -9.375 -3.640 8.395 1.00 92.50 204 PRO A N 1
ATOM 1730 C CA . PRO A 1 204 ? -8.798 -3.221 7.111 1.00 92.50 204 PRO A CA 1
ATOM 1731 C C . PRO A 1 204 ? -9.791 -2.651 6.092 1.00 92.50 204 PRO A C 1
ATOM 1733 O O . PRO A 1 204 ? -9.391 -1.835 5.271 1.00 92.50 204 PRO A O 1
ATOM 1736 N N . PHE A 1 205 ? -11.065 -3.049 6.104 1.00 93.69 205 PHE A N 1
ATOM 1737 C CA . PHE A 1 205 ? -11.986 -2.716 5.009 1.00 93.69 205 PHE A CA 1
ATOM 1738 C C . PHE A 1 205 ? -13.153 -1.856 5.467 1.00 93.69 205 PHE A C 1
ATOM 1740 O O . PHE A 1 205 ? -13.680 -2.052 6.557 1.00 93.69 205 PHE A O 1
ATOM 1747 N N . LEU A 1 206 ? -13.613 -0.935 4.620 1.00 93.00 206 LEU A N 1
ATOM 1748 C CA . LEU A 1 206 ? -14.858 -0.198 4.850 1.00 93.00 206 LEU A CA 1
ATOM 1749 C C . LEU A 1 206 ? -16.054 -1.085 4.484 1.00 93.00 206 LEU A C 1
ATOM 1751 O O . LEU A 1 206 ? -16.002 -1.794 3.483 1.00 93.00 206 LEU A O 1
ATOM 1755 N N . SER A 1 207 ? -17.131 -1.043 5.272 1.00 93.88 207 SER A N 1
ATOM 1756 C CA . SER A 1 207 ? -18.312 -1.888 5.051 1.00 93.88 207 SER A CA 1
ATOM 1757 C C . SER A 1 207 ? -19.592 -1.101 4.782 1.00 93.88 207 SER A C 1
ATOM 1759 O O . SER A 1 207 ? -20.210 -1.304 3.749 1.00 93.88 207 SER A O 1
ATOM 1761 N N . HIS A 1 208 ? -20.039 -0.242 5.699 1.00 94.12 208 HIS A N 1
ATOM 1762 C CA . HIS A 1 208 ? -21.308 0.496 5.574 1.00 94.12 208 HIS A CA 1
ATOM 1763 C C . HIS A 1 208 ? -21.384 1.644 6.593 1.00 94.12 208 HIS A C 1
ATOM 1765 O O . HIS A 1 208 ? -20.504 1.781 7.448 1.00 94.12 208 HIS A O 1
ATOM 1771 N N . LEU A 1 209 ? -22.448 2.456 6.532 1.00 95.06 209 LEU A N 1
ATOM 1772 C CA . LEU A 1 209 ? -22.776 3.413 7.591 1.00 95.06 209 LEU A CA 1
ATOM 1773 C C . LEU A 1 209 ? -23.745 2.800 8.606 1.00 95.06 209 LEU A C 1
ATOM 1775 O O . LEU A 1 209 ? -24.801 2.283 8.252 1.00 95.06 209 LEU A O 1
ATOM 1779 N N . ARG A 1 210 ? -23.421 2.924 9.894 1.00 94.62 210 ARG A N 1
ATOM 1780 C CA . ARG A 1 210 ? -24.324 2.579 11.002 1.00 94.62 210 ARG A CA 1
ATOM 1781 C C . ARG A 1 210 ? -24.926 3.846 11.596 1.00 94.62 210 ARG A C 1
ATOM 1783 O O . ARG A 1 210 ? -24.223 4.847 11.736 1.00 94.62 210 ARG A O 1
ATOM 1790 N N . LYS A 1 211 ? -26.211 3.807 11.976 1.00 94.75 211 LYS A N 1
ATOM 1791 C CA . LYS A 1 211 ? -26.927 4.937 12.598 1.00 94.75 211 LYS A CA 1
ATOM 1792 C C . LYS A 1 211 ? -26.490 5.154 14.049 1.00 94.75 211 LYS A C 1
ATOM 1794 O O . LYS A 1 211 ? -27.175 4.806 15.005 1.00 94.75 211 LYS A O 1
ATOM 1799 N N . THR A 1 212 ? -25.299 5.700 14.208 1.00 93.44 212 THR A N 1
ATOM 1800 C CA . THR A 1 212 ? -24.719 6.136 15.476 1.00 93.44 212 THR A CA 1
ATOM 1801 C C . THR A 1 212 ? -23.685 7.203 15.139 1.00 93.44 212 THR A C 1
ATOM 1803 O O . THR A 1 212 ? -22.876 6.945 14.251 1.00 93.44 212 THR A O 1
ATOM 1806 N N . PRO A 1 213 ? -23.666 8.375 15.792 1.00 92.38 213 PRO A N 1
ATOM 1807 C CA . PRO A 1 213 ? -22.652 9.388 15.518 1.00 92.38 213 PRO A CA 1
ATOM 1808 C C . PRO A 1 213 ? -21.231 8.846 15.717 1.00 92.38 213 PRO A C 1
ATOM 1810 O O . PRO A 1 213 ? -20.961 8.141 16.690 1.00 92.38 213 PRO A O 1
ATOM 1813 N N . ILE A 1 214 ? -20.317 9.193 14.810 1.00 94.06 214 ILE A N 1
ATOM 1814 C CA . ILE A 1 214 ? -18.906 8.816 14.928 1.00 94.06 214 ILE A CA 1
ATOM 1815 C C . ILE A 1 214 ? -18.258 9.430 16.182 1.00 94.06 214 ILE A C 1
ATOM 1817 O O . ILE A 1 214 ? -18.419 10.622 16.470 1.00 94.06 214 ILE A O 1
ATOM 1821 N N . SER A 1 215 ? -17.506 8.612 16.923 1.00 92.44 215 SER A N 1
ATOM 1822 C CA . SER A 1 215 ? -16.691 9.077 18.048 1.00 92.44 215 SER A CA 1
ATOM 1823 C C . SER A 1 215 ? -15.465 9.844 17.547 1.00 92.44 215 SER A C 1
ATOM 1825 O O . SER A 1 215 ? -14.982 9.607 16.440 1.00 92.44 215 SER A O 1
ATOM 1827 N N . GLU A 1 216 ? -14.921 10.752 18.358 1.00 92.38 216 GLU A N 1
ATOM 1828 C CA . GLU A 1 216 ? -13.743 11.526 17.940 1.00 92.38 216 GLU A CA 1
ATOM 1829 C C . GLU A 1 216 ? -12.514 10.629 17.718 1.00 92.38 216 GLU A C 1
ATOM 1831 O O . GLU A 1 216 ? -11.748 10.840 16.781 1.00 92.38 216 GLU A O 1
ATOM 1836 N N . ASN A 1 217 ? -12.375 9.565 18.513 1.00 90.00 217 ASN A N 1
ATOM 1837 C CA . ASN A 1 217 ? -11.302 8.584 18.353 1.00 90.00 217 ASN A CA 1
ATOM 1838 C C . ASN A 1 217 ? -11.404 7.841 17.014 1.00 90.00 217 ASN A C 1
ATOM 1840 O O . ASN A 1 217 ? -10.403 7.714 16.310 1.00 90.00 217 ASN A O 1
ATOM 1844 N N . HIS A 1 218 ? -12.606 7.391 16.635 1.00 90.50 218 HIS A N 1
ATOM 1845 C CA . HIS A 1 218 ? -12.814 6.695 15.361 1.00 90.50 218 HIS A CA 1
ATOM 1846 C C . HIS A 1 218 ? -12.659 7.638 14.166 1.00 90.50 218 HIS A C 1
ATOM 1848 O O . HIS A 1 218 ? -12.069 7.274 13.152 1.00 90.50 218 HIS A O 1
ATOM 1854 N N . LEU A 1 219 ? -13.111 8.887 14.302 1.00 92.75 219 LEU A N 1
ATOM 1855 C CA . LEU A 1 219 ? -12.900 9.930 13.298 1.00 92.75 219 LEU A CA 1
ATOM 1856 C C . LEU A 1 219 ? -11.406 10.172 13.059 1.00 92.75 219 LEU A C 1
ATOM 1858 O O . LEU A 1 219 ? -10.961 10.173 11.912 1.00 92.75 219 LEU A O 1
ATOM 1862 N N . ASN A 1 220 ? -10.625 10.335 14.129 1.00 88.88 220 ASN A N 1
ATOM 1863 C CA . ASN A 1 220 ? -9.179 10.516 14.027 1.00 88.88 220 ASN A CA 1
ATOM 1864 C C . ASN A 1 220 ? -8.502 9.289 13.409 1.00 88.88 220 ASN A C 1
ATOM 1866 O O . ASN A 1 220 ? -7.597 9.441 12.591 1.00 88.88 220 ASN A O 1
ATOM 1870 N N . PHE A 1 221 ? -8.958 8.079 13.737 1.00 88.31 221 PHE A N 1
ATOM 1871 C CA . PHE A 1 221 ? -8.459 6.851 13.123 1.00 88.31 221 PHE A CA 1
ATOM 1872 C C . PHE A 1 221 ? -8.717 6.822 11.607 1.00 88.31 221 PHE A C 1
ATOM 1874 O O . PHE A 1 221 ? -7.774 6.689 10.832 1.00 88.31 221 PHE A O 1
ATOM 1881 N N . LEU A 1 222 ? -9.962 7.027 11.167 1.00 89.88 222 LEU A N 1
ATOM 1882 C CA . LEU A 1 222 ? -10.316 7.025 9.743 1.00 89.88 222 LEU A CA 1
ATOM 1883 C C . LEU A 1 222 ? -9.593 8.128 8.961 1.00 89.88 222 LEU A C 1
ATOM 1885 O O . LEU A 1 222 ? -9.166 7.911 7.828 1.00 89.88 222 LEU A O 1
ATOM 1889 N N . ASN A 1 223 ? -9.416 9.303 9.568 1.00 87.75 223 ASN A N 1
ATOM 1890 C CA . ASN A 1 223 ? -8.675 10.387 8.939 1.00 87.75 223 ASN A CA 1
ATOM 1891 C C . ASN A 1 223 ? -7.184 10.066 8.802 1.00 87.75 223 ASN A C 1
ATOM 1893 O O . ASN A 1 223 ? -6.597 10.284 7.745 1.00 87.75 223 ASN A O 1
ATOM 1897 N N . THR A 1 224 ? -6.571 9.542 9.863 1.00 82.44 224 THR A N 1
ATOM 1898 C CA . THR A 1 224 ? -5.123 9.319 9.891 1.00 82.44 224 THR A CA 1
ATOM 1899 C C . THR A 1 224 ? -4.695 8.076 9.134 1.00 82.44 224 THR A C 1
ATOM 1901 O O . THR A 1 224 ? -3.590 8.099 8.604 1.00 82.44 224 THR A O 1
ATOM 1904 N N . GLN A 1 225 ? -5.536 7.040 9.059 1.00 81.94 225 GLN A N 1
ATOM 1905 C CA . GLN A 1 225 ? -5.168 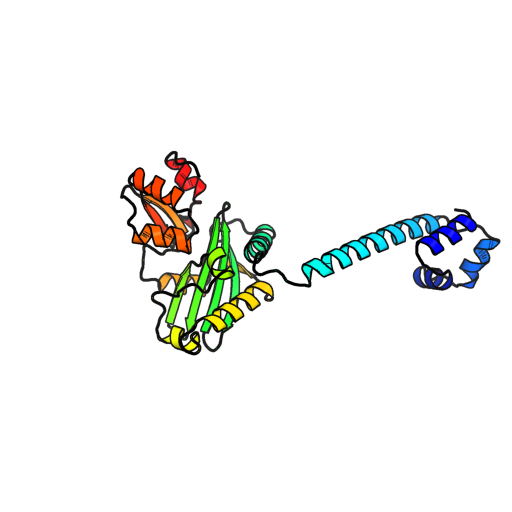5.730 8.516 1.00 81.94 225 GLN A CA 1
ATOM 1906 C C . GLN A 1 225 ? -5.814 5.416 7.164 1.00 81.94 225 GLN A C 1
ATOM 1908 O O . GLN A 1 225 ? -5.122 4.973 6.258 1.00 81.94 225 GLN A O 1
ATOM 1913 N N . PHE A 1 226 ? -7.103 5.718 6.986 1.00 83.44 226 PHE A N 1
ATOM 1914 C CA . PHE A 1 226 ? -7.812 5.512 5.710 1.00 83.44 226 PHE A CA 1
ATOM 1915 C C . PHE A 1 226 ? -7.761 6.726 4.780 1.00 83.44 226 PHE A C 1
ATOM 1917 O O . PHE A 1 226 ? -8.363 6.721 3.709 1.00 83.44 226 PHE A O 1
ATOM 1924 N N . ASN A 1 227 ? -7.075 7.791 5.204 1.00 81.12 227 ASN A N 1
ATOM 1925 C CA . ASN A 1 227 ? -6.952 9.041 4.462 1.00 81.12 227 ASN A CA 1
ATOM 1926 C C . ASN A 1 227 ? -8.303 9.682 4.083 1.00 81.12 227 ASN A C 1
ATOM 1928 O O . ASN A 1 227 ? -8.418 10.394 3.086 1.00 81.12 227 ASN A O 1
ATOM 1932 N N . ILE A 1 228 ? -9.351 9.436 4.878 1.00 87.19 228 ILE A N 1
ATOM 1933 C CA . ILE A 1 228 ? -10.666 10.042 4.649 1.00 87.19 228 ILE A CA 1
ATOM 1934 C C . ILE A 1 228 ? -10.630 11.468 5.191 1.00 87.19 228 ILE A C 1
ATOM 1936 O O . ILE A 1 228 ? -10.297 11.692 6.357 1.00 87.19 228 ILE A O 1
ATOM 1940 N N . SER A 1 229 ? -10.971 12.457 4.366 1.00 88.12 229 SER A N 1
ATOM 1941 C CA . SER A 1 229 ? -10.863 13.856 4.779 1.00 88.12 229 SER A CA 1
ATOM 1942 C C . SER A 1 229 ? -11.725 14.149 6.014 1.00 88.12 229 SER A C 1
ATOM 1944 O O . SER A 1 229 ? -12.859 13.678 6.151 1.00 88.12 229 SER A O 1
ATOM 1946 N N . LYS A 1 230 ? -11.198 14.980 6.923 1.00 90.69 230 LYS A N 1
ATOM 1947 C CA . LYS A 1 230 ? -11.931 15.411 8.121 1.00 90.69 230 LYS A CA 1
ATOM 1948 C C . LYS A 1 230 ? -13.276 16.046 7.755 1.00 90.69 230 LYS A C 1
ATOM 1950 O O . LYS A 1 230 ? -14.255 15.831 8.456 1.00 90.69 230 LYS A O 1
ATOM 1955 N N . TYR A 1 231 ? -13.343 16.767 6.636 1.00 90.31 231 TYR A N 1
ATOM 1956 C CA . TYR A 1 231 ? -14.577 17.353 6.112 1.00 90.31 231 TYR A CA 1
ATOM 1957 C C . TYR A 1 231 ? -15.666 16.302 5.838 1.00 90.31 231 TYR A C 1
ATOM 1959 O O . TYR A 1 231 ? -16.787 16.441 6.331 1.00 90.31 231 TYR A O 1
ATOM 1967 N N . ILE A 1 232 ? -15.332 15.223 5.120 1.00 91.19 232 ILE A N 1
ATOM 1968 C CA . ILE A 1 232 ? -16.266 14.121 4.840 1.00 91.19 232 ILE A CA 1
ATOM 1969 C C . ILE A 1 232 ? -16.711 13.462 6.147 1.00 91.19 232 ILE A C 1
ATOM 1971 O O . ILE A 1 232 ? -17.906 13.278 6.377 1.00 91.19 232 ILE A O 1
ATOM 1975 N N . LEU A 1 233 ? -15.771 13.165 7.047 1.00 93.88 233 LEU A N 1
ATOM 1976 C CA . LEU A 1 233 ? -16.085 12.525 8.327 1.00 93.88 233 LEU A CA 1
ATOM 1977 C C . LEU A 1 233 ? -17.004 13.388 9.202 1.00 93.88 233 LEU A C 1
ATOM 1979 O O . LEU A 1 233 ? -17.911 12.860 9.845 1.00 93.88 233 LEU A O 1
ATOM 1983 N N . GLN A 1 234 ? -16.831 14.713 9.188 1.00 93.69 234 GLN A N 1
ATOM 1984 C CA . GLN A 1 234 ? -17.720 15.641 9.892 1.00 93.69 234 GLN A CA 1
ATOM 1985 C C . GLN A 1 234 ? -19.125 15.682 9.271 1.00 93.69 234 GLN A C 1
ATOM 1987 O O . GLN A 1 234 ? -20.105 15.733 10.012 1.00 93.69 234 GLN A O 1
ATOM 1992 N N . LYS A 1 235 ? -19.269 15.575 7.941 1.00 93.12 235 LYS A N 1
ATOM 1993 C CA . LYS A 1 235 ? -20.593 15.422 7.303 1.00 93.12 235 LYS A CA 1
ATOM 1994 C C . LYS A 1 235 ? -21.294 14.134 7.736 1.00 93.12 235 LYS A C 1
ATOM 1996 O O . LYS A 1 235 ? -22.480 14.160 8.060 1.00 93.12 235 LYS A O 1
ATOM 2001 N N . ILE A 1 236 ? -20.564 13.018 7.766 1.00 94.31 236 ILE A N 1
ATOM 2002 C CA . ILE A 1 236 ? -21.085 11.723 8.228 1.00 94.31 236 ILE A CA 1
ATOM 2003 C C . ILE A 1 236 ? -21.534 11.836 9.694 1.00 94.31 236 ILE A C 1
ATOM 2005 O O . ILE A 1 236 ? -22.656 11.442 10.025 1.00 94.31 236 ILE A O 1
ATOM 2009 N N . LYS A 1 237 ? -20.707 12.462 10.547 1.00 94.69 237 LYS A N 1
ATOM 2010 C CA . LYS A 1 237 ? -21.022 12.756 11.955 1.00 94.69 237 LYS A CA 1
ATOM 2011 C C . LYS A 1 237 ? -22.299 13.581 12.095 1.00 94.69 237 LYS A C 1
ATOM 2013 O O . LYS A 1 237 ? -23.178 13.202 12.864 1.00 94.69 237 LYS A O 1
ATOM 2018 N N . ALA A 1 238 ? -22.425 14.665 11.328 1.00 93.19 238 ALA A N 1
ATOM 2019 C CA . ALA A 1 238 ? -23.576 15.567 11.360 1.00 93.19 238 ALA A CA 1
ATOM 2020 C C . ALA A 1 238 ? -24.887 14.875 10.950 1.00 93.19 238 ALA A C 1
ATOM 2022 O O . ALA A 1 238 ? -25.942 15.178 11.498 1.00 93.19 238 ALA A O 1
ATOM 2023 N N . LYS A 1 239 ? -24.828 13.888 10.045 1.00 94.06 239 LYS A N 1
ATOM 2024 C CA . LYS A 1 239 ? -25.980 13.039 9.694 1.00 94.06 239 LYS A CA 1
ATOM 2025 C C . LYS A 1 239 ? -26.269 11.924 10.724 1.00 94.06 239 LYS A C 1
ATOM 2027 O O . LYS A 1 239 ? -27.220 11.149 10.562 1.00 94.06 239 LYS A O 1
ATOM 2032 N N . GLY A 1 240 ? -25.483 11.842 11.799 1.00 94.81 240 GLY A N 1
ATOM 2033 C CA . GLY A 1 240 ? -25.637 10.866 12.878 1.00 94.81 240 GLY A CA 1
ATOM 2034 C C . GLY A 1 240 ? -25.192 9.456 12.493 1.00 94.81 240 GLY A C 1
ATOM 2035 O O . GLY A 1 240 ? -25.787 8.487 12.964 1.00 94.81 240 GLY A O 1
ATOM 2036 N N . TYR A 1 241 ? -24.196 9.345 11.611 1.00 95.62 241 TYR A N 1
ATOM 2037 C CA . TYR A 1 241 ? -23.646 8.073 11.151 1.00 95.62 241 TYR A CA 1
ATOM 2038 C C . TYR A 1 241 ? -22.196 7.868 11.603 1.00 95.62 241 TYR A C 1
ATOM 2040 O O . TYR A 1 241 ? -21.481 8.812 11.954 1.00 95.62 241 TYR A O 1
ATOM 2048 N N . THR A 1 242 ? -21.769 6.608 11.553 1.00 94.19 242 THR A N 1
ATOM 2049 C CA . THR A 1 242 ? -20.384 6.171 11.725 1.00 94.19 242 THR A CA 1
ATOM 2050 C C . THR A 1 242 ? -20.040 5.179 10.626 1.00 94.19 242 THR A C 1
ATOM 2052 O O . THR A 1 242 ? -20.877 4.352 10.258 1.00 94.19 242 THR A O 1
ATOM 2055 N N . ILE A 1 243 ? -18.815 5.251 10.108 1.00 93.56 243 ILE A N 1
ATOM 2056 C CA . ILE A 1 243 ? -18.320 4.263 9.147 1.00 93.56 243 ILE A CA 1
ATOM 2057 C C . ILE A 1 243 ? -17.955 2.994 9.914 1.00 93.56 243 ILE A C 1
ATOM 2059 O O . ILE A 1 243 ? -17.195 3.051 10.881 1.00 93.56 243 ILE A O 1
ATOM 2063 N N . VAL A 1 244 ? -18.501 1.859 9.490 1.00 92.88 244 VAL A N 1
ATOM 2064 C CA . VAL A 1 244 ? -18.168 0.538 10.027 1.00 92.88 244 VAL A CA 1
ATOM 2065 C C . VAL A 1 244 ? -17.045 -0.070 9.197 1.00 92.88 244 VAL A C 1
ATOM 2067 O O . VAL A 1 244 ? -17.124 -0.082 7.966 1.00 92.88 244 VAL A O 1
ATOM 2070 N N . THR A 1 245 ? -16.025 -0.593 9.876 1.00 93.06 245 THR A N 1
ATOM 2071 C CA . THR A 1 245 ? -14.924 -1.339 9.264 1.00 93.06 245 THR A CA 1
ATOM 2072 C C . THR A 1 245 ? -15.093 -2.848 9.488 1.00 93.06 245 THR A C 1
ATOM 2074 O O . THR A 1 245 ? -15.751 -3.283 10.434 1.00 93.06 245 THR A O 1
ATOM 2077 N N . THR A 1 246 ? -14.533 -3.678 8.609 1.00 93.06 246 THR A N 1
ATOM 2078 C CA . THR A 1 246 ? -14.651 -5.141 8.645 1.00 93.06 246 THR A CA 1
ATOM 2079 C C . THR A 1 246 ? -13.357 -5.831 8.219 1.00 93.06 246 THR A C 1
ATOM 2081 O O . THR A 1 246 ? -12.555 -5.269 7.475 1.00 93.06 246 THR A O 1
ATOM 2084 N N . THR A 1 247 ? -13.133 -7.041 8.727 1.00 93.75 247 THR A N 1
ATOM 2085 C CA . THR A 1 247 ? -12.041 -7.936 8.313 1.00 93.75 247 THR A CA 1
ATOM 2086 C C . THR A 1 247 ? -12.419 -8.795 7.106 1.00 93.75 247 THR A C 1
ATOM 2088 O O . THR A 1 247 ? -11.557 -9.411 6.490 1.00 93.75 247 THR A O 1
ATOM 2091 N N . ASP A 1 248 ? -13.708 -8.839 6.773 1.00 93.62 248 ASP A N 1
ATOM 2092 C CA . ASP A 1 248 ? -14.282 -9.671 5.727 1.00 93.62 248 ASP A CA 1
ATOM 2093 C C . ASP A 1 248 ? -14.274 -8.910 4.397 1.00 93.62 248 ASP A C 1
ATOM 2095 O O . ASP A 1 248 ? -15.120 -8.043 4.155 1.00 93.62 248 ASP A O 1
ATOM 2099 N N . PHE A 1 249 ? -13.309 -9.225 3.530 1.00 93.75 249 PHE A N 1
ATOM 2100 C CA . PHE A 1 249 ? -13.177 -8.575 2.224 1.00 93.75 249 PHE A CA 1
ATOM 2101 C C . PHE A 1 249 ? -14.414 -8.778 1.335 1.00 93.75 249 PHE A C 1
ATOM 2103 O O . PHE A 1 249 ? -14.661 -7.957 0.457 1.00 93.75 249 PHE A O 1
ATOM 2110 N N . SER A 1 250 ? -15.243 -9.806 1.573 1.00 93.25 250 SER A N 1
ATOM 2111 C CA . SER A 1 250 ? -16.483 -10.012 0.808 1.00 93.25 250 SER A CA 1
ATOM 2112 C C . SER A 1 250 ? -17.556 -8.960 1.116 1.00 93.25 250 SER A C 1
ATOM 2114 O O . SER A 1 250 ? -18.462 -8.737 0.316 1.00 93.25 250 SER A O 1
ATOM 2116 N N . LYS A 1 251 ? -17.441 -8.280 2.266 1.00 93.81 251 LYS A N 1
ATOM 2117 C CA . LYS A 1 251 ? -18.326 -7.189 2.710 1.00 93.81 251 LYS A CA 1
ATOM 2118 C C . LYS A 1 251 ? -17.728 -5.805 2.479 1.00 93.81 251 LYS A C 1
ATOM 2120 O O . LYS A 1 251 ? -18.313 -4.812 2.927 1.00 93.81 251 LYS A O 1
ATOM 2125 N N . ARG A 1 252 ? -16.553 -5.740 1.851 1.00 93.31 252 ARG A N 1
ATOM 2126 C CA . ARG A 1 252 ? -15.872 -4.492 1.533 1.00 93.31 252 ARG A CA 1
ATOM 2127 C C . ARG A 1 252 ? -16.709 -3.674 0.553 1.00 93.31 252 ARG A C 1
ATOM 2129 O O . ARG A 1 252 ? -17.211 -4.200 -0.434 1.00 93.31 252 ARG A O 1
ATOM 2136 N N . LYS A 1 253 ? -16.808 -2.374 0.807 1.00 92.00 253 LYS A N 1
ATOM 2137 C CA . LYS A 1 253 ? -17.386 -1.386 -0.106 1.00 92.00 253 LYS A CA 1
ATOM 2138 C C . LYS A 1 253 ? -16.426 -0.211 -0.265 1.00 92.00 253 LYS A C 1
ATOM 2140 O O . LYS A 1 253 ? -15.675 0.109 0.659 1.00 92.00 253 LYS A O 1
ATOM 2145 N N . SER A 1 254 ? -16.460 0.459 -1.413 1.00 90.25 254 SER A N 1
ATOM 2146 C CA . SER A 1 254 ? -15.740 1.723 -1.574 1.00 90.25 254 SER A CA 1
ATOM 2147 C C . SER A 1 254 ? -16.396 2.844 -0.782 1.00 90.25 254 SER A C 1
ATOM 2149 O O . SER A 1 254 ? -17.604 2.833 -0.527 1.00 90.25 254 SER A O 1
ATOM 2151 N N . LEU A 1 255 ? -15.601 3.854 -0.419 1.00 89.19 255 LEU A N 1
ATOM 2152 C CA . LEU A 1 255 ? -16.125 5.040 0.252 1.00 89.19 255 LEU A CA 1
ATOM 2153 C C . LEU A 1 255 ? -17.209 5.718 -0.599 1.00 89.19 255 LEU A C 1
ATOM 2155 O O . LEU A 1 255 ? -18.256 6.079 -0.075 1.00 89.19 255 LEU A O 1
ATOM 2159 N N . THR A 1 256 ? -16.993 5.835 -1.910 1.00 88.88 256 THR A N 1
ATOM 2160 C CA . THR A 1 256 ? -17.961 6.421 -2.848 1.00 88.88 256 THR A CA 1
ATOM 2161 C C . THR A 1 256 ? -19.307 5.707 -2.795 1.00 88.88 256 THR A C 1
ATOM 2163 O O . THR A 1 256 ? -20.341 6.358 -2.653 1.00 88.88 256 THR A O 1
ATOM 2166 N N . LEU A 1 257 ? -19.303 4.372 -2.859 1.00 89.31 257 LEU A N 1
ATOM 2167 C CA . LEU A 1 257 ? -20.531 3.586 -2.823 1.00 89.31 257 LEU A CA 1
ATOM 2168 C C . LEU A 1 257 ? -21.251 3.735 -1.475 1.00 89.31 257 LEU A C 1
ATOM 2170 O O . LEU A 1 257 ? -22.455 3.981 -1.451 1.00 89.31 257 LEU A O 1
ATOM 2174 N N . ILE A 1 258 ? -20.506 3.699 -0.364 1.00 91.88 258 ILE A N 1
ATOM 2175 C CA . ILE A 1 258 ? -21.050 3.928 0.984 1.00 91.88 258 ILE A CA 1
ATOM 2176 C C . ILE A 1 258 ? -21.705 5.312 1.096 1.00 91.88 258 ILE A C 1
ATOM 2178 O O . ILE A 1 258 ? -22.764 5.440 1.698 1.00 91.88 258 ILE A O 1
ATOM 2182 N N . LEU A 1 259 ? -21.089 6.366 0.558 1.00 90.38 259 LEU A N 1
ATOM 2183 C CA . LEU A 1 259 ? -21.597 7.734 0.695 1.00 90.38 259 LEU A CA 1
ATOM 2184 C C . LEU A 1 259 ? -22.819 8.010 -0.192 1.00 90.38 259 LEU A C 1
ATOM 2186 O O . LEU A 1 259 ? -23.744 8.706 0.240 1.00 90.38 259 LEU A O 1
ATOM 2190 N N . ASN A 1 260 ? -22.852 7.427 -1.393 1.00 89.00 260 ASN A N 1
ATOM 2191 C CA . ASN A 1 260 ? -23.971 7.555 -2.327 1.00 89.00 260 ASN A CA 1
ATOM 2192 C C . ASN A 1 260 ? -25.268 6.945 -1.775 1.00 89.00 260 ASN A C 1
ATOM 2194 O O . ASN A 1 260 ? -26.331 7.533 -1.964 1.00 89.00 260 ASN A O 1
ATOM 2198 N N . GLU A 1 261 ? -25.190 5.836 -1.027 1.00 90.19 261 GLU A N 1
ATOM 2199 C CA . GLU A 1 261 ? -26.347 5.214 -0.352 1.00 90.19 261 GLU A CA 1
ATOM 2200 C C . GLU A 1 261 ? -27.074 6.178 0.618 1.00 90.19 261 GLU A C 1
ATOM 2202 O O . GLU A 1 261 ? -28.232 5.952 0.964 1.00 90.19 261 GLU A O 1
ATOM 2207 N N . TYR A 1 262 ? -26.421 7.269 1.043 1.00 87.88 262 TYR A N 1
ATOM 2208 C CA . TYR A 1 262 ? -26.928 8.215 2.047 1.00 87.88 262 TYR A CA 1
ATOM 2209 C C . TYR A 1 262 ? -26.935 9.679 1.574 1.00 87.88 262 TYR A C 1
ATOM 2211 O O . TYR A 1 262 ? -27.042 10.601 2.402 1.00 87.88 262 TYR A O 1
ATOM 2219 N N . ASP A 1 263 ? -26.807 9.901 0.262 1.00 86.56 263 ASP A N 1
ATOM 2220 C CA . ASP A 1 263 ? -26.761 11.226 -0.368 1.00 86.56 263 ASP A CA 1
ATOM 2221 C C . ASP A 1 263 ? -25.736 12.154 0.320 1.00 86.56 263 ASP A C 1
ATOM 2223 O O . ASP A 1 263 ? -26.039 13.240 0.834 1.00 86.56 263 ASP A O 1
ATOM 2227 N N . ILE A 1 264 ? -24.504 11.653 0.461 1.00 82.69 264 ILE A N 1
ATOM 2228 C CA . ILE A 1 264 ? -23.354 12.409 0.962 1.00 82.69 264 ILE A CA 1
ATOM 2229 C C . ILE A 1 264 ? -22.375 12.588 -0.199 1.00 82.69 264 ILE A C 1
ATOM 2231 O O . ILE A 1 264 ? -21.811 11.624 -0.697 1.00 82.69 264 ILE A O 1
ATOM 2235 N N . LYS A 1 265 ? -22.144 13.833 -0.623 1.00 77.69 265 LYS A N 1
ATOM 2236 C CA . LYS A 1 265 ? -21.177 14.138 -1.690 1.00 77.69 265 LYS A CA 1
ATOM 2237 C C . LYS A 1 265 ? -19.745 14.207 -1.145 1.00 77.69 265 LYS A C 1
ATOM 2239 O O . LYS A 1 265 ? -19.534 14.882 -0.124 1.00 77.69 265 LYS A O 1
ATOM 2244 N N . LEU A 1 266 ? -18.829 13.518 -1.843 1.00 70.19 266 LEU A N 1
ATOM 2245 C CA . LEU A 1 266 ? -17.365 13.581 -1.689 1.00 70.19 266 LEU A CA 1
ATOM 2246 C C . LEU A 1 266 ? -16.848 15.015 -1.838 1.00 70.19 266 LEU A C 1
ATOM 2248 O O . LEU A 1 266 ? -17.365 15.736 -2.722 1.00 70.19 266 LEU A O 1
#